Protein 3DDY (pdb70)

InterPro domains:
  IPR001783 Lumazine-binding protein [PIRSF000498] (1-182)
  IPR001783 Lumazine-binding protein [PTHR21098] (1-181)
  IPR017938 Riboflavin synthase-like beta-barrel [SSF63380] (1-90)
  IPR017938 Riboflavin synthase-like beta-barrel [SSF63380] (98-182)
  IPR023366 ATP synthase subunit alpha, N-terminal domain-like superfamily [G3DSA:2.40.30.20] (1-92)
  IPR023366 ATP synthase subunit alpha, N-terminal domain-like superfamily [G3DSA:2.40.30.20] (97-186)
  IPR026017 Lumazine-binding domain [PF00677] (4-85)
  IPR026017 Lumazine-binding domain [PF00677] (99-182)
  IPR026017 Lumazine-binding domain [PS51177] (1-96)
  IPR026017 Lumazine-binding domain [PS51177] (97-186)

Solvent-accessible surface area: 8876 Å² total; per-residue (Å²): 132,13,144,2,99,19,113,8,69,1,35,0,131,42,30,71,131,81,188,126,17,12,79,0,0,0,20,9,38,173,37,13,50,118,120,13,85,75,111,33,77,0,1,0,3,2,8,38,12,66,0,54,101,39,113,51,61,36,0,37,1,58,2,69,180,19,36,74,76,9,12,0,71,65,37,131,99,43,29,60,0,2,1,8,35,91,115,58,2,66,1,108,27,106,6,45,3,75,1,40,34,45,119,121,81,126,84,7,21,31,1,49,0,63,4,59,152,68,14,24,123,146,23,73,52,182,47,62,0,2,2,8,4,10,29,23,72,0,70,67,67,54,141,46,68,1,18,0,77,3,54,104,99,32,60,84,32,1,8,11,69,64,15,47,135,76,45,102,0,0,0,7,46,27,190

Nearest PDB structures (foldseek):
  3ddy-assembly1_A  TM=1.006E+00  e=3.442E-30  Photobacterium leiognathi subsp. leiognathi
  3a3b-assembly1_B  TM=9.855E-01  e=1.124E-19  Photobacterium kishitanii
  3a35-assembly2_B  TM=9.850E-01  e=6.455E-19  Photobacterium kishitanii
  3a3g-assembly1_A  TM=9.398E-01  e=3.048E-17  Photobacterium kishitanii
  3a3b-assembly2_A  TM=9.296E-01  e=3.048E-17  Photobacterium kishitanii

Sequence (175 aa):
MFRGIVQGRGVIRSISKSEDSQRHGIAFPEGMFQLVDVDTVMLVNGCSNTVVRILGDMVYFDIDQALGTTTFDGLKEGDQVNLEIHPGLTGNIKGTALVAAIEENDAGFSVLIDIPKGLAENLTVKDDIGIDGISLPITDMSDSIITLNYSRDLLASTNIASLAKDVKVNVEILN

Secondary structure (DSSP, 8-state):
-B-S---EEEEEEEEEE-SS-EEEEEEPPTTTGGG--TT-EEEETTEEEEEEEEETTEEEEEE-TTTTTSSGGG--TT-EEEEE----B-S---EEEEEEEEE--SSEEEEEEE--TTT-S---TT-EEEETTEEEE--EEETTEEEEEEEGGGGGTSSGGG--TT-EEEEEE--

B-factor: mean 33.19, std 16.96, range [6.82, 112.2]

Radius of gyration: 15.5 Å; Cα contacts (8 Å, |Δi|>4): 449; chains: 1; bounding box: 28×46×45 Å

Foldseek 3Di:
DFDLDFPFKWFFADWDDDPAWIKTWTQADPPPLVVDAAQFFWAKQLATFGFHHDDDRITITTGGVCVPFFCVVVDDGGAMIGITGPVHGPRHFQHKWWFQFWDADDQFIWTKIQADVSRPQPDDFQAWKRWRSHIFTFNDDDRRITITTDGHVVVGGHRVVPHGGGDMTGIDHDD

Structure (mmCIF, N/CA/C/O backbone):
data_3DDY
#
_entry.id   3DDY
#
_cell.length_a   79.188
_cell.length_b   79.188
_cell.length_c   67.620
_cell.angle_alpha   90.00
_cell.angle_beta   90.00
_cell.angle_gamma   120.00
#
_symmetry.space_group_name_H-M   'P 32 2 1'
#
loop_
_entity.id
_entity.type
_entity.pdbx_description
1 polymer 'Lumazine protein'
2 non-polymer RIBOFLAVIN
3 water water
#
loop_
_atom_site.group_PDB
_atom_site.id
_atom_site.type_symbol
_atom_site.label_atom_id
_atom_site.label_alt_id
_atom_site.label_comp_id
_atom_site.label_asym_id
_atom_site.label_entity_id
_atom_site.label_seq_id
_atom_site.pdbx_PDB_ins_code
_atom_site.Cartn_x
_atom_site.Cartn_y
_atom_site.Cartn_z
_atom_site.occupancy
_atom_site.B_iso_or_equiv
_atom_site.auth_seq_id
_atom_site.auth_comp_id
_atom_site.auth_asym_id
_atom_site.auth_atom_id
_atom_site.pdbx_PDB_model_num
ATOM 1 N N . MET A 1 1 ? 46.553 -26.509 -2.680 1.00 62.46 1 MET A N 1
ATOM 2 C CA . MET A 1 1 ? 45.533 -27.434 -2.111 1.00 62.46 1 MET A CA 1
ATOM 3 C C . MET A 1 1 ? 44.685 -26.754 -1.035 1.00 62.46 1 MET A C 1
ATOM 4 O O . MET A 1 1 ? 45.112 -25.788 -0.407 1.00 62.46 1 MET A O 1
ATOM 9 N N . PHE A 1 2 ? 43.474 -27.260 -0.835 1.00 28.51 2 PHE A N 1
ATOM 10 C CA . PHE A 1 2 ? 42.563 -26.705 0.159 1.00 28.51 2 PHE A CA 1
ATOM 11 C C . PHE A 1 2 ? 42.594 -27.521 1.447 1.00 28.51 2 PHE A C 1
ATOM 12 O O . PHE A 1 2 ? 42.954 -28.702 1.443 1.00 28.51 2 PHE A O 1
ATOM 20 N N . ARG A 1 3 ? 42.216 -26.890 2.550 1.00 23.27 3 ARG A N 1
ATOM 21 C CA . ARG A 1 3 ? 42.210 -27.574 3.837 1.00 23.27 3 ARG A CA 1
ATOM 22 C C . ARG A 1 3 ? 40.950 -28.368 4.131 1.00 23.27 3 ARG A C 1
ATOM 23 O O . ARG A 1 3 ? 40.988 -29.319 4.919 1.00 23.27 3 ARG A O 1
ATOM 31 N N . GLY A 1 4 ? 39.842 -27.995 3.504 1.00 25.33 4 GLY A N 1
ATOM 32 C CA . GLY A 1 4 ? 38.606 -28.684 3.791 1.00 25.33 4 GLY A CA 1
ATOM 33 C C . GLY A 1 4 ? 38.147 -28.140 5.137 1.00 25.33 4 GLY A C 1
ATOM 34 O O . GLY A 1 4 ? 37.544 -28.837 5.968 1.00 25.33 4 GLY A O 1
ATOM 35 N N . ILE A 1 5 ? 38.483 -26.870 5.346 1.00 24.86 5 ILE A N 1
ATOM 36 C CA . ILE A 1 5 ? 38.151 -26.125 6.546 1.00 24.86 5 ILE A CA 1
ATOM 37 C C . ILE A 1 5 ? 37.366 -24.913 6.067 1.00 24.86 5 ILE A C 1
ATOM 38 O O . ILE A 1 5 ? 37.935 -23.947 5.566 1.00 24.86 5 ILE A O 1
ATOM 43 N N . VAL A 1 6 ? 36.047 -24.984 6.205 1.00 25.62 6 VAL A N 1
ATOM 44 C CA . VAL A 1 6 ? 35.166 -23.909 5.769 1.00 25.62 6 VAL A CA 1
ATOM 45 C C . VAL A 1 6 ? 35.386 -22.621 6.565 1.00 25.62 6 VAL A C 1
ATOM 46 O O . VAL A 1 6 ? 35.226 -22.593 7.776 1.00 25.62 6 VAL A O 1
ATOM 50 N N . GLN A 1 7 ? 35.764 -21.563 5.851 1.00 23.06 7 GLN A N 1
ATOM 51 C CA . GLN A 1 7 ? 36.029 -20.244 6.422 1.00 23.06 7 GLN A CA 1
ATOM 52 C C . GLN A 1 7 ? 34.732 -19.486 6.703 1.00 23.06 7 GLN A C 1
ATOM 53 O O . GLN A 1 7 ? 34.679 -18.605 7.561 1.00 23.06 7 GLN A O 1
ATOM 59 N N . GLY A 1 8 ? 33.684 -19.837 5.970 1.00 22.66 8 GLY A N 1
ATOM 60 C CA . GLY A 1 8 ? 32.400 -19.186 6.136 1.00 22.66 8 GLY A CA 1
ATOM 61 C C . GLY A 1 8 ? 31.390 -19.722 5.137 1.00 22.66 8 GLY A C 1
ATOM 62 O O . GLY A 1 8 ? 31.743 -20.494 4.249 1.00 22.66 8 GLY A O 1
ATOM 63 N N . ARG A 1 9 ? 30.134 -19.315 5.283 1.00 23.35 9 ARG A N 1
ATOM 64 C CA . ARG A 1 9 ? 29.087 -19.772 4.389 1.00 23.35 9 ARG A CA 1
ATOM 65 C C . ARG A 1 9 ? 28.395 -18.620 3.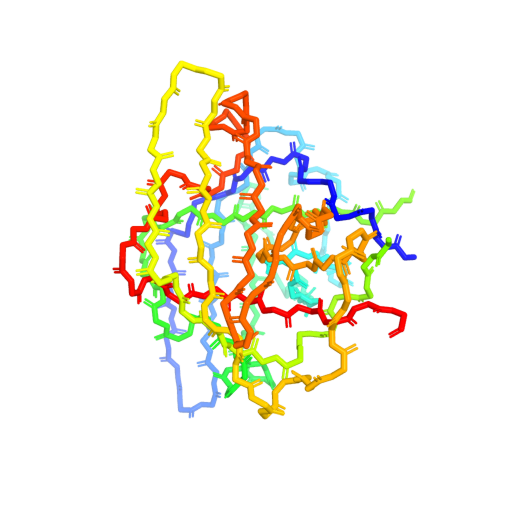687 1.00 23.35 9 ARG A C 1
ATOM 66 O O . ARG A 1 9 ? 28.182 -17.555 4.275 1.00 23.35 9 ARG A O 1
ATOM 74 N N . GLY A 1 10 ? 28.037 -18.849 2.426 1.00 15.42 10 GLY A N 1
ATOM 75 C CA . GLY A 1 10 ? 27.340 -17.838 1.654 1.00 15.42 10 GLY A CA 1
ATOM 76 C C . GLY A 1 10 ? 25.900 -18.262 1.457 1.00 15.42 10 GLY A C 1
ATOM 77 O O . GLY A 1 10 ? 25.527 -19.372 1.825 1.00 15.42 10 GLY A O 1
ATOM 78 N N . VAL A 1 11 ? 25.087 -17.380 0.891 1.00 22.06 11 VAL A N 1
ATOM 79 C CA . VAL A 1 11 ? 23.694 -17.702 0.633 1.00 22.06 11 VAL A CA 1
ATOM 80 C C . VAL A 1 11 ? 23.432 -17.504 -0.850 1.00 22.06 11 VAL A C 1
ATOM 81 O O . VAL A 1 11 ? 23.722 -16.442 -1.392 1.00 22.06 11 VAL A O 1
ATOM 85 N N . ILE A 1 12 ? 22.906 -18.527 -1.515 1.00 18.69 12 ILE A N 1
ATOM 86 C CA . ILE A 1 12 ? 22.611 -18.391 -2.937 1.00 18.69 12 ILE A CA 1
ATOM 87 C C . ILE A 1 12 ? 21.505 -17.340 -3.080 1.00 18.69 12 ILE A C 1
ATOM 88 O O . ILE A 1 12 ? 20.435 -17.468 -2.479 1.00 18.69 12 ILE A O 1
ATOM 93 N N . ARG A 1 13 ? 21.769 -16.284 -3.841 1.00 33.99 13 ARG A N 1
ATOM 94 C CA . ARG A 1 13 ? 20.766 -15.236 -4.025 1.00 33.99 13 ARG A CA 1
ATOM 95 C C . ARG A 1 13 ? 20.065 -15.321 -5.368 1.00 33.99 13 ARG A C 1
ATOM 96 O O . ARG A 1 13 ? 18.860 -15.096 -5.455 1.00 33.99 13 ARG A O 1
ATOM 104 N N . SER A 1 14 ? 20.812 -15.649 -6.415 1.00 36.39 14 SER A N 1
ATOM 105 C CA . SER A 1 14 ? 20.214 -15.755 -7.736 1.00 36.39 14 SER A CA 1
ATOM 106 C C . SER A 1 14 ? 20.719 -16.969 -8.510 1.00 36.39 14 SER A C 1
ATOM 107 O O . SER A 1 14 ? 21.867 -17.393 -8.350 1.00 36.39 14 SER A O 1
ATOM 110 N N . ILE A 1 15 ? 19.849 -17.522 -9.348 1.00 30.95 15 ILE A N 1
ATOM 111 C CA . ILE A 1 15 ? 20.188 -18.686 -10.142 1.00 30.95 15 ILE A CA 1
ATOM 112 C C . ILE A 1 15 ? 19.539 -18.601 -11.516 1.00 30.95 15 ILE A C 1
ATOM 113 O O . ILE A 1 15 ? 18.340 -18.867 -11.663 1.00 30.95 15 ILE A O 1
ATOM 118 N N . SER A 1 16 ? 20.301 -18.177 -12.511 1.00 25.63 16 SER A N 1
ATOM 119 C CA . SER A 1 16 ? 19.797 -18.132 -13.879 1.00 25.63 16 SER A CA 1
ATOM 120 C C . SER A 1 16 ? 20.176 -19.394 -14.648 1.00 25.63 16 SER A C 1
ATOM 121 O O . SER A 1 16 ? 21.387 -19.663 -14.841 1.00 25.63 16 SER A O 1
ATOM 124 N N . LYS A 1 17 ? 19.207 -20.224 -14.956 1.00 47.06 17 LYS A N 1
ATOM 125 C CA . LYS A 1 17 ? 19.465 -21.475 -15.650 1.00 47.06 17 LYS A CA 1
ATOM 126 C C . LYS A 1 17 ? 19.303 -21.327 -17.154 1.00 47.06 17 LYS A C 1
ATOM 127 O O . LYS A 1 17 ? 18.363 -20.687 -17.624 1.00 47.06 17 LYS A O 1
ATOM 133 N N . SER A 1 18 ? 20.232 -21.909 -17.906 1.00 50.98 18 SER A N 1
ATOM 134 C CA . SER A 1 18 ? 20.172 -21.884 -19.364 1.00 50.98 18 SER A CA 1
ATOM 135 C C . SER A 1 18 ? 20.359 -23.314 -19.860 1.00 50.98 18 SER A C 1
ATOM 136 O O . SER A 1 18 ? 20.607 -24.221 -19.066 1.00 50.98 18 SER A O 1
ATOM 139 N N . GLU A 1 19 ? 20.283 -23.529 -21.144 1.00 67.96 19 GLU A N 1
ATOM 140 C CA . GLU A 1 19 ? 20.359 -24.853 -21.750 1.00 67.96 19 GLU A CA 1
ATOM 141 C C . GLU A 1 19 ? 21.652 -25.563 -21.364 1.00 67.96 19 GLU A C 1
ATOM 142 O O . GLU A 1 19 ? 21.631 -26.840 -21.321 1.00 67.96 19 GLU A O 1
ATOM 148 N N . ASP A 1 20 ? 22.732 -24.886 -21.164 1.00 41.69 20 ASP A N 1
ATOM 149 C CA . ASP A 1 20 ? 24.011 -25.526 -20.851 1.00 41.69 20 ASP A CA 1
ATOM 150 C C . ASP A 1 20 ? 24.484 -25.483 -19.404 1.00 41.69 20 ASP A C 1
ATOM 151 O O . ASP A 1 20 ? 25.011 -26.469 -18.895 1.00 41.69 20 ASP A O 1
ATOM 156 N N . SER A 1 21 ? 24.321 -24.344 -18.746 1.00 26.01 21 SER A N 1
ATOM 157 C CA . SER A 1 21 ? 24.744 -24.224 -17.364 1.00 26.01 21 SER A CA 1
ATOM 158 C C . SER A 1 21 ? 23.785 -23.367 -16.545 1.00 26.01 21 SER A C 1
ATOM 159 O O . SER A 1 21 ? 22.699 -23.022 -16.994 1.00 26.01 21 SER A O 1
ATOM 162 N N . GLN A 1 22 ? 24.202 -23.056 -15.324 1.00 18.14 22 GLN A N 1
ATOM 163 C CA . GLN A 1 22 ? 23.420 -22.234 -14.412 1.00 18.14 22 GLN A CA 1
ATOM 164 C C . GLN A 1 22 ? 24.386 -21.216 -13.831 1.00 18.14 22 GLN A C 1
ATOM 165 O O . GLN A 1 22 ? 25.505 -21.575 -13.459 1.00 18.14 22 GLN A O 1
ATOM 171 N N . ARG A 1 23 ? 23.961 -19.961 -13.756 1.00 25.77 23 ARG A N 1
ATOM 172 C CA . ARG A 1 23 ? 24.788 -18.912 -13.197 1.00 25.77 23 ARG A CA 1
ATOM 173 C C . ARG A 1 23 ? 24.354 -18.705 -11.751 1.00 25.77 23 ARG A C 1
ATOM 174 O O . ARG A 1 23 ? 23.253 -18.214 -11.507 1.00 25.77 23 ARG A O 1
ATOM 182 N N . HIS A 1 24 ? 25.189 -19.083 -10.790 1.00 17.03 24 HIS A N 1
ATOM 183 C CA . HIS A 1 24 ? 24.812 -18.878 -9.401 1.00 17.03 24 HIS A CA 1
ATOM 184 C C . HIS A 1 24 ? 25.414 -17.591 -8.842 1.00 17.03 24 HIS A C 1
ATOM 185 O O . HIS A 1 24 ? 26.621 -17.356 -8.942 1.00 17.03 24 HIS A O 1
ATOM 192 N N . GLY A 1 25 ? 24.546 -16.752 -8.281 1.00 24.09 25 GLY A N 1
ATOM 193 C CA . GLY A 1 25 ? 24.973 -15.496 -7.689 1.00 24.09 25 GLY A CA 1
ATOM 194 C C . GLY A 1 25 ? 24.982 -15.693 -6.189 1.00 24.09 25 GLY A C 1
ATOM 195 O O . GLY A 1 25 ? 23.935 -15.711 -5.540 1.00 24.09 25 GLY A O 1
ATOM 196 N N . ILE A 1 26 ? 26.170 -15.846 -5.630 1.00 28.68 26 ILE A N 1
ATOM 197 C CA . ILE A 1 26 ? 26.288 -16.082 -4.210 1.00 28.68 26 ILE A CA 1
ATOM 198 C C . ILE A 1 26 ? 26.693 -14.853 -3.403 1.00 28.68 26 ILE A C 1
ATOM 199 O O . ILE A 1 26 ? 27.686 -14.194 -3.691 1.00 28.68 26 ILE A O 1
ATOM 204 N N . ALA A 1 27 ? 25.889 -14.543 -2.394 1.00 16.94 27 ALA A N 1
ATOM 205 C CA . ALA A 1 27 ? 26.172 -13.422 -1.507 1.00 16.94 27 ALA A CA 1
ATOM 206 C C . ALA A 1 27 ? 27.194 -13.955 -0.492 1.00 16.94 27 ALA A C 1
ATOM 207 O O . ALA A 1 27 ? 26.895 -14.878 0.269 1.00 16.94 27 ALA A O 1
ATOM 209 N N . PHE A 1 28 ? 28.394 -13.381 -0.496 1.00 25.79 28 PHE A N 1
ATOM 210 C CA . PHE A 1 28 ? 29.454 -13.802 0.415 1.00 25.79 28 PHE A CA 1
ATOM 211 C C . PHE A 1 28 ? 29.427 -13.144 1.784 1.00 25.79 28 PHE A C 1
ATOM 212 O O . PHE A 1 28 ? 28.921 -12.033 1.954 1.00 25.79 28 PHE A O 1
ATOM 220 N N . PRO A 1 29 ? 29.985 -13.834 2.782 1.00 32.41 29 PRO A N 1
ATOM 221 C CA . PRO A 1 29 ? 30.039 -13.309 4.146 1.00 32.41 29 PRO A CA 1
ATOM 222 C C . PRO A 1 29 ? 31.053 -12.161 4.199 1.00 32.41 29 PRO A C 1
ATOM 223 O O . PRO A 1 29 ? 31.992 -12.122 3.404 1.00 32.41 29 PRO A O 1
ATOM 227 N N . GLU A 1 30 ? 30.836 -11.207 5.122 1.00 25.31 30 GLU A N 1
ATOM 228 C CA . GLU A 1 30 ? 31.761 -10.089 5.262 1.00 25.31 30 GLU A CA 1
ATOM 229 C C . GLU A 1 30 ? 33.202 -10.575 5.365 1.00 25.31 30 GLU A C 1
ATOM 230 O O . GLU A 1 30 ? 33.478 -11.524 6.125 1.00 25.31 30 GLU A O 1
ATOM 236 N N . GLY A 1 31 ? 34.098 -10.006 4.586 1.00 15.77 31 GLY A N 1
ATOM 237 C CA . GLY A 1 31 ? 35.486 -10.425 4.628 1.00 15.77 31 GLY A CA 1
ATOM 238 C C . GLY A 1 31 ? 35.952 -11.387 3.547 1.00 15.77 31 GLY A C 1
ATOM 239 O O . GLY A 1 31 ? 37.133 -11.382 3.198 1.00 15.77 31 GLY A O 1
ATOM 240 N N . MET A 1 32 ? 35.054 -12.212 3.012 1.00 23.77 32 MET A N 1
ATOM 241 C CA . MET A 1 32 ? 35.443 -13.157 1.969 1.00 23.77 32 MET A CA 1
ATOM 242 C C . MET A 1 32 ? 35.388 -12.624 0.528 1.00 23.77 32 MET A C 1
ATOM 243 O O . MET A 1 32 ? 36.214 -13.012 -0.301 1.00 23.77 32 MET A O 1
ATOM 248 N N . PHE A 1 33 ? 34.450 -11.731 0.221 1.00 25.45 33 PHE A N 1
ATOM 249 C CA . PHE A 1 33 ? 34.362 -11.196 -1.138 1.00 25.45 33 PHE A CA 1
ATOM 250 C C . PHE A 1 33 ? 35.559 -10.313 -1.509 1.00 25.45 33 PHE A C 1
ATOM 251 O O . PHE A 1 33 ? 35.849 -10.120 -2.693 1.00 25.45 33 PHE A O 1
ATOM 259 N N . GLN A 1 34 ? 36.264 -9.798 -0.500 1.00 26.90 34 GLN A N 1
ATOM 260 C CA . GLN A 1 34 ? 37.439 -8.950 -0.727 1.00 26.90 34 GLN A CA 1
ATOM 261 C C . GLN A 1 34 ? 38.672 -9.804 -1.016 1.00 26.90 34 GLN A C 1
ATOM 262 O O . GLN A 1 34 ? 39.695 -9.294 -1.476 1.00 26.90 34 GLN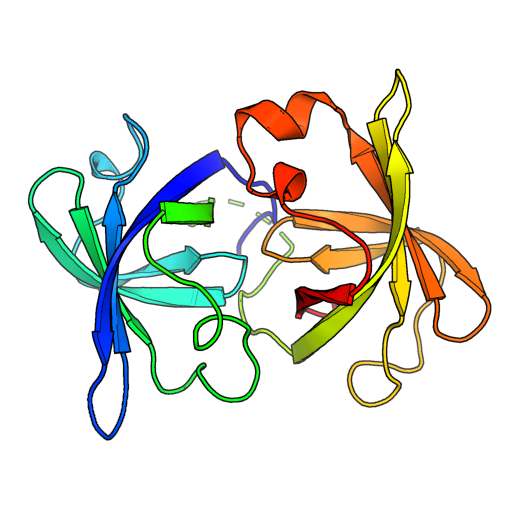 A O 1
ATOM 268 N N . LEU A 1 35 ? 38.573 -11.103 -0.752 1.00 27.43 35 LEU A N 1
ATOM 269 C CA . LEU A 1 35 ? 39.696 -12.002 -0.967 1.00 27.43 35 LEU A CA 1
ATOM 270 C C . LEU A 1 35 ? 39.649 -12.724 -2.304 1.00 27.43 35 LEU A C 1
ATOM 271 O O . LEU A 1 35 ? 40.533 -13.523 -2.618 1.00 27.43 35 LEU A O 1
ATOM 276 N N . VAL A 1 36 ? 38.623 -12.439 -3.097 1.00 20.27 36 VAL A N 1
ATOM 277 C CA . VAL A 1 36 ? 38.464 -13.091 -4.393 1.00 20.27 36 VAL A CA 1
ATOM 278 C C . VAL A 1 36 ? 38.119 -12.089 -5.494 1.00 20.27 36 VAL A C 1
ATOM 279 O O . VAL A 1 36 ? 37.739 -10.946 -5.223 1.00 20.27 36 VAL A O 1
ATOM 283 N N . ASP A 1 37 ? 38.255 -12.521 -6.740 1.00 19.93 37 ASP A N 1
ATOM 284 C CA . ASP A 1 37 ? 37.946 -11.667 -7.878 1.00 19.93 37 ASP A CA 1
ATOM 285 C C . ASP A 1 37 ? 37.720 -12.583 -9.078 1.00 19.93 37 ASP A C 1
ATOM 286 O O . ASP A 1 37 ? 37.811 -13.807 -8.953 1.00 19.93 37 ASP A O 1
ATOM 291 N N . VAL A 1 38 ? 37.414 -12.002 -10.235 1.00 23.21 38 VAL A N 1
ATOM 292 C CA . VAL A 1 38 ? 37.189 -12.797 -11.441 1.00 23.21 38 VAL A CA 1
ATOM 293 C C . VAL A 1 38 ? 38.427 -13.648 -11.683 1.00 23.21 38 VAL A C 1
ATOM 294 O O . VAL A 1 38 ? 39.555 -13.150 -11.586 1.00 23.21 38 VAL A O 1
ATOM 298 N N . ASP A 1 39 ? 38.203 -14.926 -12.000 1.00 27.66 39 ASP A N 1
ATOM 299 C CA . ASP A 1 39 ? 39.266 -15.904 -12.272 1.00 27.66 39 ASP A CA 1
ATOM 300 C C . ASP A 1 39 ? 39.747 -16.646 -11.047 1.00 27.66 39 ASP A C 1
ATOM 301 O O . ASP A 1 39 ? 40.564 -17.562 -11.151 1.00 27.66 39 ASP A O 1
ATOM 306 N N . THR A 1 40 ? 39.253 -16.240 -9.881 1.00 17.41 40 THR A N 1
ATOM 307 C CA . THR A 1 40 ? 39.612 -16.907 -8.634 1.00 17.41 40 THR A CA 1
ATOM 308 C C . THR A 1 40 ? 38.970 -18.279 -8.681 1.00 17.41 40 THR A C 1
ATOM 309 O O . THR A 1 40 ? 37.791 -18.404 -9.041 1.00 17.41 40 THR A O 1
ATOM 313 N N . VAL A 1 41 ? 39.747 -19.301 -8.343 1.00 29.19 41 VAL A N 1
ATOM 314 C CA . VAL A 1 41 ? 39.246 -20.666 -8.300 1.00 29.19 41 VAL A CA 1
ATOM 315 C C . VAL A 1 41 ? 39.117 -21.001 -6.825 1.00 29.19 41 VAL A C 1
ATOM 316 O O . VAL A 1 41 ? 40.115 -21.075 -6.111 1.00 29.19 41 VAL A O 1
ATOM 320 N N . MET A 1 42 ? 37.891 -21.185 -6.354 1.00 26.70 42 MET A N 1
ATOM 321 C CA . MET A 1 42 ? 37.691 -21.503 -4.951 1.00 26.70 42 MET A CA 1
ATOM 322 C C . MET A 1 42 ? 36.758 -22.687 -4.788 1.00 26.70 42 MET A C 1
ATOM 323 O O . MET A 1 42 ? 36.283 -23.262 -5.771 1.00 26.70 42 MET A O 1
ATOM 328 N N . LEU A 1 43 ? 36.499 -23.047 -3.537 1.00 22.04 43 LEU A N 1
ATOM 329 C CA . LEU A 1 43 ? 35.628 -24.172 -3.230 1.00 22.04 43 LEU A CA 1
ATOM 330 C C . LEU A 1 43 ? 34.247 -23.759 -2.731 1.00 22.04 43 LEU A C 1
ATOM 331 O O . LEU A 1 43 ? 34.111 -23.013 -1.753 1.00 22.04 43 LEU A O 1
ATOM 336 N N . VAL A 1 44 ? 33.232 -24.242 -3.442 1.00 15.18 44 VAL A N 1
ATOM 337 C CA . VAL A 1 44 ? 31.838 -23.990 -3.099 1.00 15.18 44 VAL A CA 1
ATOM 338 C C . VAL A 1 44 ? 31.322 -25.395 -2.827 1.00 15.18 44 VAL A C 1
ATOM 339 O O . VAL A 1 44 ? 31.263 -26.227 -3.744 1.00 15.18 44 VAL A O 1
ATOM 343 N N . ASN A 1 45 ? 30.992 -25.658 -1.561 1.00 21.88 45 ASN A N 1
ATOM 344 C CA . ASN A 1 45 ? 30.541 -26.978 -1.139 1.00 21.88 45 ASN A CA 1
ATOM 345 C C . ASN A 1 45 ? 31.612 -27.982 -1.534 1.00 21.88 45 ASN A C 1
ATOM 346 O O . ASN A 1 45 ? 31.316 -29.121 -1.876 1.00 21.88 45 ASN A O 1
ATOM 351 N N . GLY A 1 46 ? 32.862 -27.527 -1.496 1.00 18.27 46 GLY A N 1
ATOM 352 C CA . GLY A 1 46 ? 33.979 -28.387 -1.819 1.00 18.27 46 GLY A CA 1
ATOM 353 C C . GLY A 1 46 ? 34.244 -28.598 -3.292 1.00 18.27 46 GLY A C 1
ATOM 354 O O . GLY A 1 46 ? 35.134 -29.364 -3.648 1.00 18.27 46 GLY A O 1
ATOM 355 N N . CYS A 1 47 ? 33.492 -27.922 -4.154 1.00 14.34 47 CYS A N 1
ATOM 356 C CA . CYS A 1 47 ? 33.675 -28.077 -5.590 1.00 14.34 47 CYS A CA 1
ATOM 357 C C . CYS A 1 47 ? 34.424 -26.901 -6.216 1.00 14.34 47 CYS A C 1
ATOM 358 O O . CYS A 1 47 ? 34.030 -25.747 -6.047 1.00 14.34 47 CYS A O 1
ATOM 361 N N . SER A 1 48 ? 35.509 -27.192 -6.928 1.00 15.08 48 SER A N 1
ATOM 362 C CA . SER A 1 48 ? 36.284 -26.134 -7.574 1.00 15.08 48 SER A CA 1
ATOM 363 C C . SER A 1 48 ? 35.437 -25.341 -8.568 1.00 15.08 48 SER A C 1
ATOM 364 O O . SER A 1 48 ? 34.964 -25.879 -9.554 1.00 15.08 48 SER A O 1
ATOM 367 N N . ASN A 1 49 ? 35.176 -24.108 -8.307 1.00 21.38 49 ASN A N 1
ATOM 368 C CA . ASN A 1 49 ? 34.458 -23.261 -9.252 1.00 18.35 49 ASN A CA 1
ATOM 369 C C . ASN A 1 49 ? 35.236 -21.994 -9.596 1.00 18.35 49 ASN A C 1
ATOM 370 O O . ASN A 1 49 ? 36.175 -21.658 -8.771 1.00 21.38 49 ASN A O 1
ATOM 375 N N . THR A 1 50 ? 35.020 -21.369 -10.681 1.00 26.12 50 THR A N 1
ATOM 376 C CA . THR A 1 50 ? 35.777 -20.180 -11.039 1.00 26.12 50 THR A CA 1
ATOM 377 C C . THR A 1 50 ? 34.894 -18.948 -11.026 1.00 26.12 50 THR A C 1
ATOM 378 O O . THR A 1 50 ? 33.878 -18.911 -11.719 1.00 26.12 50 THR A O 1
ATOM 382 N N . VAL A 1 51 ? 35.274 -17.944 -10.237 1.00 30.32 51 VAL A N 1
ATOM 383 C CA . VAL A 1 51 ? 34.499 -16.704 -10.171 1.00 30.32 51 VAL A CA 1
ATOM 384 C C . VAL A 1 51 ? 34.458 -16.119 -11.588 1.00 30.32 51 VAL A C 1
ATOM 385 O O . VAL A 1 51 ? 35.496 -15.801 -12.165 1.00 30.32 51 VAL A O 1
ATOM 389 N N . VAL A 1 52 ? 33.260 -15.992 -12.147 1.00 37.00 52 VAL A N 1
ATOM 390 C CA . VAL A 1 52 ? 33.110 -15.473 -13.496 1.00 37.00 52 VAL A CA 1
ATOM 391 C C . VAL A 1 52 ? 32.751 -13.988 -13.477 1.00 37.00 52 VAL A C 1
ATOM 392 O O . VAL A 1 52 ? 32.996 -13.265 -14.437 1.00 37.00 52 VAL A O 1
ATOM 396 N N . ARG A 1 53 ? 32.184 -13.545 -12.361 1.00 23.64 53 ARG A N 1
ATOM 397 C CA . ARG A 1 53 ? 31.773 -12.155 -12.201 1.00 23.64 53 ARG A CA 1
ATOM 398 C C . ARG A 1 53 ? 31.585 -11.809 -10.726 1.00 23.64 53 ARG A C 1
ATOM 399 O O . ARG A 1 53 ? 31.159 -12.651 -9.938 1.00 23.64 53 ARG A O 1
ATOM 407 N N . ILE A 1 54 ? 31.906 -10.573 -10.353 1.00 25.21 54 ILE A N 1
ATOM 408 C CA . ILE A 1 54 ? 31.748 -10.153 -8.969 1.00 25.21 54 ILE A CA 1
ATOM 409 C C . ILE A 1 54 ? 31.382 -8.678 -8.834 1.00 25.21 54 ILE A C 1
ATOM 410 O O . ILE A 1 54 ? 31.937 -7.816 -9.521 1.00 25.21 54 ILE A O 1
ATOM 415 N N . LEU A 1 55 ? 30.428 -8.402 -7.948 1.00 26.51 55 LEU A N 1
ATOM 416 C CA . LEU A 1 55 ? 29.958 -7.045 -7.709 1.00 26.51 55 LEU A CA 1
ATOM 417 C C . LEU A 1 55 ? 29.633 -6.878 -6.225 1.00 26.51 55 LEU A C 1
ATOM 418 O O . LEU A 1 55 ? 28.595 -7.337 -5.746 1.00 26.51 55 LEU A O 1
ATOM 423 N N . GLY A 1 56 ? 30.533 -6.220 -5.499 1.00 23.07 56 GLY A N 1
ATOM 424 C CA . GLY A 1 56 ? 30.318 -6.041 -4.076 1.00 23.07 56 GLY A CA 1
ATOM 425 C C . GLY A 1 56 ? 30.532 -7.377 -3.388 1.00 23.07 56 GLY A C 1
ATOM 426 O O . GLY A 1 56 ? 31.630 -7.942 -3.459 1.00 23.07 56 GLY A O 1
ATOM 427 N N . ASP A 1 57 ? 29.495 -7.890 -2.731 1.00 28.59 57 ASP A N 1
ATOM 428 C CA . ASP A 1 57 ? 29.579 -9.172 -2.043 1.00 28.59 57 ASP A CA 1
ATOM 429 C C . ASP A 1 57 ? 28.851 -10.270 -2.816 1.00 28.59 57 ASP A C 1
ATOM 430 O O . ASP A 1 57 ? 28.656 -11.371 -2.306 1.00 28.59 57 ASP A O 1
ATOM 435 N N . MET A 1 58 ? 28.431 -9.950 -4.039 1.00 21.62 58 MET A N 1
ATOM 436 C CA . MET A 1 58 ? 27.751 -10.919 -4.904 1.00 21.62 58 MET A CA 1
ATOM 437 C C . MET A 1 58 ? 28.797 -11.532 -5.833 1.00 21.62 58 MET A C 1
ATOM 438 O O . MET A 1 58 ? 29.415 -10.846 -6.648 1.00 21.62 58 MET A O 1
ATOM 443 N N . VAL A 1 59 ? 28.996 -12.832 -5.697 1.00 19.05 59 VAL A N 1
ATOM 444 C CA . VAL A 1 59 ? 29.978 -13.538 -6.501 1.00 19.05 59 VAL A CA 1
ATOM 445 C C . VAL A 1 59 ? 29.241 -14.531 -7.392 1.00 19.05 59 VAL A C 1
ATOM 446 O O . VAL A 1 59 ? 28.399 -15.283 -6.918 1.00 19.05 59 VAL A O 1
ATOM 450 N N . TYR A 1 60 ? 29.556 -14.519 -8.686 1.00 16.95 60 TYR A N 1
ATOM 451 C CA . TYR A 1 60 ? 28.898 -15.405 -9.637 1.00 16.95 60 TYR A CA 1
ATOM 452 C C . TYR A 1 60 ? 29.788 -16.509 -10.184 1.00 16.95 60 TYR A C 1
ATOM 453 O O . TYR A 1 60 ? 30.951 -16.292 -10.518 1.00 16.95 60 TYR A O 1
ATOM 462 N N . PHE A 1 61 ? 29.213 -17.697 -10.284 1.00 19.50 61 PHE A N 1
ATOM 463 C CA . PHE A 1 61 ? 29.924 -18.843 -10.808 1.00 19.50 61 PHE A CA 1
ATOM 464 C C . PHE A 1 61 ? 29.056 -19.464 -11.899 1.00 19.50 61 PHE A C 1
ATOM 465 O O . PHE A 1 61 ? 27.848 -19.597 -11.723 1.00 19.50 61 PHE A O 1
ATOM 473 N N . ASP A 1 62 ? 29.655 -19.808 -13.031 1.00 19.45 62 ASP A N 1
ATOM 474 C CA . ASP A 1 62 ? 28.895 -20.474 -14.070 1.00 19.45 62 ASP A CA 1
ATOM 475 C C . ASP A 1 62 ? 29.113 -21.947 -13.756 1.00 19.45 62 ASP A C 1
ATOM 476 O O . ASP A 1 62 ? 30.235 -22.450 -13.809 1.00 19.45 62 ASP A O 1
ATOM 481 N N . ILE A 1 63 ? 28.037 -22.627 -13.387 1.00 28.91 63 ILE A N 1
ATOM 482 C CA . ILE A 1 63 ? 28.122 -24.032 -13.042 1.00 28.91 63 ILE A CA 1
ATOM 483 C C . ILE A 1 63 ? 27.572 -24.877 -14.185 1.00 28.91 63 ILE A C 1
ATOM 484 O O . ILE A 1 63 ? 26.381 -24.832 -14.475 1.00 28.91 63 ILE A O 1
ATOM 489 N N . ASP A 1 64 ? 28.459 -25.628 -14.841 1.00 24.56 64 ASP A N 1
ATOM 490 C CA . ASP A 1 64 ? 28.099 -26.495 -15.961 1.00 24.56 64 ASP A CA 1
ATOM 491 C C . ASP A 1 64 ? 28.834 -27.835 -15.953 1.00 24.56 64 ASP A C 1
ATOM 492 O O . ASP A 1 64 ? 28.225 -28.892 -15.805 1.00 24.56 64 ASP A O 1
ATOM 497 N N . GLN A 1 65 ? 30.146 -27.784 -16.138 1.00 24.27 65 GLN A N 1
ATOM 498 C CA . GLN A 1 65 ? 30.976 -28.990 -16.152 1.00 24.27 65 GLN A CA 1
ATOM 499 C C . GLN A 1 65 ? 30.717 -29.862 -14.920 1.00 24.27 65 GLN A C 1
ATOM 500 O O . GLN A 1 65 ? 30.879 -31.080 -14.968 1.00 24.27 65 GLN A O 1
ATOM 506 N N . ALA A 1 66 ? 30.311 -29.222 -13.824 1.00 17.49 66 ALA A N 1
ATOM 507 C CA . ALA A 1 66 ? 30.050 -29.900 -12.552 1.00 17.49 66 ALA A CA 1
ATOM 508 C C . ALA A 1 66 ? 28.603 -30.336 -12.326 1.00 17.49 66 ALA A C 1
ATOM 509 O O . ALA A 1 66 ? 28.330 -31.140 -11.443 1.00 17.49 66 ALA A O 1
ATOM 511 N N . LEU A 1 67 ? 27.685 -29.812 -13.125 1.00 28.17 67 LEU A N 1
ATOM 512 C CA . LEU A 1 67 ? 26.266 -30.125 -12.984 1.00 28.17 67 LEU A CA 1
ATOM 513 C C . LEU A 1 67 ? 25.867 -31.598 -12.857 1.00 28.17 67 LEU A C 1
ATOM 514 O O . LEU A 1 67 ? 24.914 -31.928 -12.154 1.00 28.17 67 LEU A O 1
ATOM 519 N N . GLY A 1 68 ? 26.597 -32.489 -13.511 1.00 22.38 68 GLY A N 1
ATOM 520 C CA . GLY A 1 68 ? 26.229 -33.893 -13.476 1.00 22.38 68 GLY A CA 1
ATOM 521 C C . GLY A 1 68 ? 26.716 -34.791 -12.353 1.00 22.38 68 GLY A C 1
ATOM 522 O O . GLY A 1 68 ? 26.201 -35.898 -12.182 1.00 22.38 68 GLY A O 1
ATOM 523 N N . THR A 1 69 ? 27.694 -34.335 -11.582 1.00 35.04 69 THR A N 1
ATOM 524 C CA . THR A 1 69 ? 28.235 -35.154 -10.496 1.00 35.04 69 THR A CA 1
ATOM 525 C C . THR A 1 69 ? 28.264 -34.341 -9.216 1.00 35.04 69 THR A C 1
ATOM 526 O O . THR A 1 69 ? 28.976 -34.660 -8.263 1.00 35.04 69 THR A O 1
ATOM 530 N N . THR A 1 70 ? 27.453 -33.296 -9.206 1.00 33.39 70 THR A N 1
ATOM 531 C CA . THR A 1 70 ? 27.414 -32.382 -8.086 1.00 33.39 70 THR A CA 1
ATOM 532 C C . THR A 1 70 ? 25.965 -32.137 -7.623 1.00 33.39 70 THR A C 1
ATOM 533 O O . THR A 1 70 ? 25.022 -32.651 -8.233 1.00 33.39 70 THR A O 1
ATOM 537 N N . THR A 1 71 ? 25.784 -31.367 -6.551 1.00 21.34 71 THR A N 1
ATOM 538 C CA . THR A 1 71 ? 24.438 -31.092 -6.032 1.00 21.34 71 THR A CA 1
ATOM 539 C C . THR A 1 71 ? 23.879 -29.734 -6.457 1.00 21.34 71 THR A C 1
ATOM 540 O O . THR A 1 71 ? 22.742 -29.401 -6.125 1.00 21.34 71 THR A O 1
ATOM 544 N N . PHE A 1 72 ? 24.667 -28.953 -7.186 1.00 20.49 72 PHE A N 1
ATOM 545 C CA . PHE A 1 72 ? 24.241 -27.622 -7.588 1.00 20.49 72 PHE A CA 1
ATOM 546 C C . PHE A 1 72 ? 22.895 -27.457 -8.293 1.00 20.49 72 PHE A C 1
ATOM 547 O O . PHE A 1 72 ? 22.151 -26.528 -7.961 1.00 20.49 72 PHE A O 1
ATOM 555 N N . ASP A 1 73 ? 22.560 -28.327 -9.244 1.00 34.25 73 ASP A N 1
ATOM 556 C CA . ASP A 1 73 ? 21.285 -28.196 -9.953 1.00 34.25 73 ASP A CA 1
ATOM 557 C C . ASP A 1 73 ? 20.062 -28.474 -9.080 1.00 34.25 73 ASP A C 1
ATOM 558 O O . ASP A 1 73 ? 18.922 -28.396 -9.543 1.00 43.93 73 ASP A O 1
ATOM 563 N N . GLY A 1 74 ? 20.303 -28.798 -7.813 1.00 22.37 74 GLY A N 1
ATOM 564 C CA . GLY A 1 74 ? 19.212 -29.072 -6.893 1.00 22.37 74 GLY A CA 1
ATOM 565 C C . GLY A 1 74 ? 19.110 -28.039 -5.781 1.00 22.37 74 GLY A C 1
ATOM 566 O O . GLY A 1 74 ? 18.228 -28.115 -4.925 1.00 22.37 74 GLY A O 1
ATOM 567 N N . LEU A 1 75 ? 20.015 -27.070 -5.785 1.00 26.82 75 LEU A N 1
ATOM 568 C CA . LEU A 1 75 ? 19.993 -26.020 -4.778 1.00 26.82 75 LEU A CA 1
ATOM 569 C C . LEU A 1 75 ? 19.128 -24.900 -5.324 1.00 26.82 75 LEU A C 1
ATOM 570 O O . LEU A 1 75 ? 18.973 -24.763 -6.536 1.00 26.82 75 LEU A O 1
ATOM 575 N N . LYS A 1 76 ? 18.560 -24.107 -4.426 1.00 37.48 76 LYS A N 1
ATOM 576 C CA . LYS A 1 76 ? 17.727 -22.994 -4.830 1.00 37.48 76 LYS A CA 1
ATOM 577 C C . LYS A 1 76 ? 18.083 -21.726 -4.063 1.00 37.48 76 LYS A C 1
ATOM 578 O O . LYS A 1 76 ? 18.818 -21.770 -3.082 1.00 45.47 76 LYS A O 1
ATOM 584 N N . GLU A 1 77 ? 17.572 -20.593 -4.531 1.00 23.01 77 GLU A N 1
ATOM 585 C CA . GLU A 1 77 ? 17.850 -19.310 -3.909 1.00 23.01 77 GLU A CA 1
ATOM 586 C C . GLU A 1 77 ? 17.528 -19.385 -2.424 1.00 23.01 77 GLU A C 1
ATOM 587 O O . GLU A 1 77 ? 16.483 -19.911 -2.031 1.00 18.19 77 GLU A O 1
ATOM 593 N N . GLY A 1 78 ? 18.435 -18.876 -1.596 1.00 19.43 78 GLY A N 1
ATOM 594 C CA . GLY A 1 78 ? 18.217 -18.924 -0.160 1.00 19.43 78 GLY A CA 1
ATOM 595 C C . GLY A 1 78 ? 19.043 -20.005 0.515 1.00 19.43 78 GLY A C 1
ATOM 596 O O . GLY A 1 78 ? 19.243 -19.961 1.726 1.00 19.43 78 GLY A O 1
ATOM 597 N N . ASP A 1 79 ? 19.527 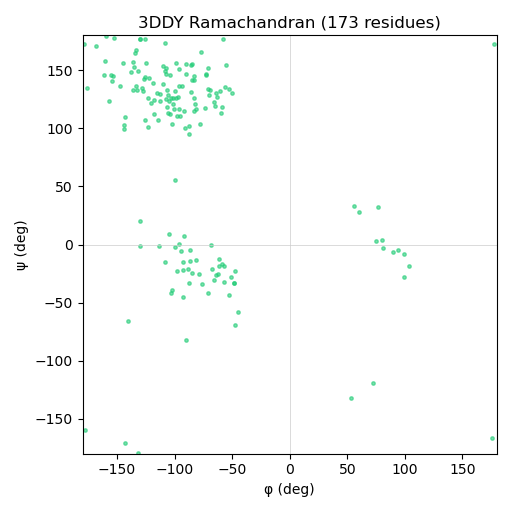-20.976 -0.257 1.00 21.73 79 ASP A N 1
ATOM 598 C CA . ASP A 1 79 ? 20.343 -22.043 0.312 1.00 21.73 79 ASP A CA 1
ATOM 599 C C . ASP A 1 79 ? 21.729 -21.558 0.700 1.00 21.73 79 ASP A C 1
ATOM 600 O O . ASP A 1 79 ? 22.299 -20.674 0.047 1.00 21.73 79 ASP A O 1
ATOM 605 N N . GLN A 1 80 ? 22.256 -22.136 1.774 1.00 26.99 80 GLN A N 1
ATOM 606 C CA . GLN A 1 80 ? 23.580 -21.788 2.266 1.00 26.99 80 GLN A CA 1
ATOM 607 C C . GLN A 1 80 ? 24.618 -22.684 1.619 1.00 26.99 80 GLN A C 1
ATOM 608 O O . GLN A 1 80 ? 24.355 -23.847 1.325 1.00 26.99 80 GLN A O 1
ATOM 614 N N . VAL A 1 81 ? 25.804 -22.138 1.401 1.00 25.73 81 VAL A N 1
ATOM 615 C CA . VAL A 1 81 ? 26.882 -22.917 0.815 1.00 25.73 81 VAL A CA 1
ATOM 616 C C . VAL A 1 81 ? 28.167 -22.737 1.607 1.00 25.73 81 VAL A C 1
ATOM 617 O O . VAL A 1 81 ? 28.398 -21.694 2.210 1.00 25.73 81 VAL A O 1
ATOM 621 N N . ASN A 1 82 ? 28.987 -23.776 1.617 1.00 26.66 82 ASN A N 1
ATOM 622 C CA . ASN A 1 82 ? 30.268 -23.727 2.309 1.00 26.66 82 ASN A CA 1
ATOM 623 C C . ASN A 1 82 ? 31.243 -23.048 1.350 1.00 26.66 82 ASN A C 1
ATOM 624 O O . ASN A 1 82 ? 31.181 -23.268 0.138 1.00 26.66 82 ASN A O 1
ATOM 629 N N . LEU A 1 83 ? 32.134 -22.215 1.871 1.00 21.37 83 LEU A N 1
ATOM 630 C CA . LEU A 1 83 ? 33.082 -21.533 0.994 1.00 21.37 83 LEU A CA 1
ATOM 631 C C . LEU A 1 83 ? 34.514 -21.614 1.506 1.00 21.37 83 LEU A C 1
ATOM 632 O O . LEU A 1 83 ? 34.773 -21.385 2.690 1.00 21.37 83 LEU A O 1
ATOM 637 N N . GLU A 1 84 ? 35.446 -21.961 0.627 1.00 20.50 84 GLU A N 1
ATOM 638 C CA . GLU A 1 84 ? 36.846 -21.995 1.034 1.00 20.50 84 GLU A CA 1
ATOM 639 C C . GLU A 1 84 ? 37.730 -21.359 -0.020 1.00 20.50 84 GLU A C 1
ATOM 640 O O . GLU A 1 84 ? 37.616 -21.635 -1.213 1.00 20.50 84 GLU A O 1
ATOM 646 N N . ILE A 1 85 ? 38.618 -20.492 0.424 1.00 31.10 85 ILE A N 1
ATOM 647 C CA . ILE A 1 85 ? 39.529 -19.834 -0.491 1.00 31.10 85 ILE 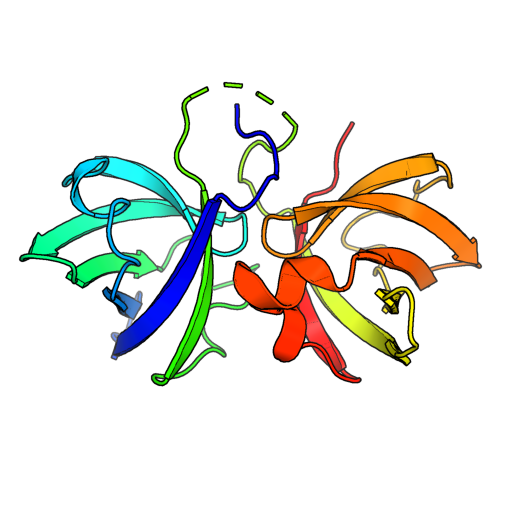A CA 1
ATOM 648 C C . ILE A 1 85 ? 40.878 -20.510 -0.322 1.00 31.10 85 ILE A C 1
ATOM 649 O O . ILE A 1 85 ? 41.226 -20.942 0.779 1.00 31.10 85 ILE A O 1
ATOM 654 N N . HIS A 1 86 ? 41.635 -20.615 -1.406 1.00 45.74 86 HIS A N 1
ATOM 655 C CA . HIS A 1 86 ? 42.936 -21.257 -1.328 1.00 45.74 86 HIS A CA 1
ATOM 656 C C . HIS A 1 86 ? 43.842 -20.554 -0.313 1.00 45.74 86 HIS A C 1
ATOM 657 O O . HIS A 1 86 ? 43.460 -19.545 0.281 1.00 74.06 86 HIS A O 1
ATOM 664 N N . PRO A 1 87 ? 45.041 -21.094 -0.108 1.00 69.71 87 PRO A N 1
ATOM 665 C CA . PRO A 1 87 ? 45.991 -20.512 0.844 1.00 69.71 87 PRO A CA 1
ATOM 666 C C . PRO A 1 87 ? 46.907 -19.485 0.194 1.00 69.71 87 PRO A C 1
ATOM 667 O O . PRO A 1 87 ? 47.417 -18.588 0.863 1.00 69.71 87 PRO A O 1
ATOM 669 N N . GLY A 1 97 ? 43.404 -32.809 3.303 1.00 21.61 97 GLY A N 1
ATOM 670 C CA . GLY A 1 97 ? 43.468 -31.844 2.232 1.00 21.61 97 GLY A CA 1
ATOM 671 C C . GLY A 1 97 ? 42.479 -32.160 1.125 1.00 21.61 97 GLY A C 1
ATOM 672 O O . GLY A 1 97 ? 42.221 -33.330 0.837 1.00 43.36 97 GLY A O 1
ATOM 673 N N . LEU A 1 98 ? 41.926 -31.122 0.498 1.00 22.70 98 LEU A N 1
ATOM 674 C CA . LEU A 1 98 ? 40.954 -31.289 -0.585 1.00 22.70 98 LEU A CA 1
ATOM 675 C C . LEU A 1 98 ? 41.435 -30.679 -1.903 1.00 22.70 98 LEU A C 1
ATOM 676 O O . LEU A 1 98 ? 41.996 -29.576 -1.923 1.00 22.70 98 LEU A O 1
ATOM 681 N N . THR A 1 99 ? 41.191 -31.382 -3.006 1.00 22.70 99 THR A N 1
ATOM 682 C CA . THR A 1 99 ? 41.598 -30.894 -4.318 1.00 22.70 99 THR A CA 1
ATOM 683 C C . THR A 1 99 ? 40.478 -30.108 -4.971 1.00 22.70 99 THR A C 1
ATOM 684 O O . THR A 1 99 ? 40.715 -29.311 -5.886 1.00 21.29 99 THR A O 1
ATOM 688 N N . GLY A 1 100 ? 39.254 -30.356 -4.517 1.00 21.06 100 GLY A N 1
ATOM 689 C CA . GLY A 1 100 ? 38.103 -29.666 -5.070 1.00 21.06 100 GLY A CA 1
ATOM 690 C C . GLY A 1 100 ? 37.405 -30.428 -6.186 1.00 21.06 100 GLY A C 1
ATOM 691 O O . GLY A 1 100 ? 36.381 -29.981 -6.692 1.00 21.06 100 GLY A O 1
ATOM 692 N N . ASN A 1 101 ? 37.970 -31.562 -6.589 1.00 23.72 101 ASN A N 1
ATOM 693 C CA . ASN A 1 101 ? 37.372 -32.400 -7.622 1.00 23.72 101 ASN A CA 1
ATOM 694 C C . ASN A 1 101 ? 36.372 -33.398 -7.045 1.00 23.72 101 ASN A C 1
ATOM 695 O O . ASN A 1 101 ? 36.757 -34.448 -6.522 1.00 23.72 101 ASN A O 1
ATOM 700 N N . ILE A 1 102 ? 35.106 -33.028 -7.054 1.00 18.87 102 ILE A N 1
ATOM 701 C CA . ILE A 1 102 ? 34.084 -33.901 -6.480 1.00 18.87 102 ILE A CA 1
ATOM 702 C C . ILE A 1 102 ? 33.969 -35.232 -7.226 1.00 18.87 102 ILE A C 1
ATOM 703 O O . ILE A 1 102 ? 33.815 -35.273 -8.453 1.00 18.87 102 ILE A O 1
ATOM 708 N N . LYS A 1 103 ? 34.060 -36.319 -6.467 1.00 26.25 103 LYS A N 1
ATOM 709 C CA . LYS A 1 103 ? 33.960 -37.665 -7.018 1.00 26.25 103 LYS A CA 1
ATOM 710 C C . LYS A 1 103 ? 32.533 -37.954 -7.450 1.00 26.25 103 LYS A C 1
ATOM 711 O O . LYS A 1 103 ? 32.289 -38.537 -8.501 1.00 36.14 103 LYS A O 1
ATOM 717 N N . GLY A 1 104 ? 31.594 -37.534 -6.619 1.00 25.18 104 GLY A N 1
ATOM 718 C CA . GLY A 1 104 ? 30.202 -37.751 -6.920 1.00 25.18 104 GLY A CA 1
ATOM 719 C C . GLY A 1 104 ? 29.296 -37.293 -5.800 1.00 25.18 104 GLY A C 1
ATOM 720 O O . GLY A 1 104 ? 29.710 -36.602 -4.859 1.00 25.18 104 GLY A O 1
ATOM 721 N N . THR A 1 105 ? 28.047 -37.722 -5.895 1.00 24.69 105 THR A N 1
ATOM 722 C CA . THR A 1 105 ? 27.019 -37.362 -4.947 1.00 24.69 105 THR A CA 1
ATOM 723 C C . THR A 1 105 ? 26.638 -38.535 -4.028 1.00 24.69 105 THR A C 1
ATOM 724 O O . THR A 1 105 ? 26.692 -39.695 -4.452 1.00 24.69 105 THR A O 1
ATOM 728 N N . ALA A 1 106 ? 26.273 -38.233 -2.777 1.00 22.38 106 ALA A N 1
ATOM 729 C CA . ALA A 1 106 ? 25.868 -39.242 -1.793 1.00 22.38 106 ALA A CA 1
ATOM 730 C C . ALA A 1 106 ? 24.757 -38.684 -0.894 1.00 22.38 106 ALA A C 1
ATOM 731 O O . ALA A 1 106 ? 24.645 -37.476 -0.744 1.00 22.38 106 ALA A O 1
ATOM 733 N N . LEU A 1 107 ? 23.954 -39.558 -0.290 1.00 21.84 107 LEU A N 1
ATOM 734 C CA . LEU A 1 107 ? 22.865 -39.116 0.580 1.00 21.84 107 LEU A CA 1
ATOM 735 C C . LEU A 1 107 ? 23.079 -39.367 2.066 1.00 21.84 107 LEU A C 1
ATOM 736 O O . LEU A 1 107 ? 23.725 -40.343 2.456 1.00 21.84 107 LEU A O 1
ATOM 741 N N . VAL A 1 108 ? 22.513 -38.486 2.889 1.00 27.73 108 VAL A N 1
ATOM 742 C CA . VAL A 1 108 ? 22.586 -38.618 4.343 1.00 27.73 108 VAL A CA 1
ATOM 743 C C . VAL A 1 108 ? 21.640 -39.764 4.696 1.00 27.73 108 VAL A C 1
ATOM 744 O O . VAL A 1 108 ? 20.441 -39.671 4.441 1.00 27.73 108 VAL A O 1
ATOM 748 N N . ALA A 1 109 ? 22.168 -40.843 5.266 1.00 43.25 109 ALA A N 1
ATOM 749 C CA . ALA A 1 109 ? 21.333 -41.985 5.631 1.00 43.25 109 ALA A CA 1
ATOM 750 C C . ALA A 1 109 ? 20.531 -41.700 6.900 1.00 43.25 109 ALA A C 1
ATOM 751 O O . ALA A 1 109 ? 19.400 -42.158 7.058 1.00 43.25 109 ALA A O 1
ATOM 753 N N . ALA A 1 110 ? 21.138 -40.941 7.803 1.00 31.21 110 ALA A N 1
ATOM 754 C CA . ALA A 1 110 ? 20.510 -40.573 9.068 1.00 31.21 110 ALA A CA 1
ATOM 755 C C . ALA A 1 110 ? 21.331 -39.475 9.721 1.00 31.21 110 ALA A C 1
ATOM 756 O O . ALA A 1 110 ? 22.435 -39.161 9.277 1.00 31.21 110 ALA A O 1
ATOM 758 N N . ILE A 1 111 ? 20.794 -38.900 10.786 1.00 39.67 111 ILE A N 1
ATOM 759 C CA . ILE A 1 111 ? 21.490 -37.839 11.485 1.00 39.67 111 ILE A CA 1
ATOM 760 C C . ILE A 1 111 ? 20.975 -37.749 12.913 1.00 39.67 111 ILE A C 1
ATOM 761 O O . ILE A 1 111 ? 19.776 -37.607 13.142 1.00 39.67 111 ILE A O 1
ATOM 766 N N . GLU A 1 112 ? 21.883 -37.857 13.864 1.00 61.07 112 GLU A N 1
ATOM 767 C CA . GLU A 1 112 ? 21.513 -37.786 15.272 1.00 61.07 112 GLU A CA 1
ATOM 768 C C . GLU A 1 112 ? 22.117 -36.556 15.940 1.00 61.07 112 GLU A C 1
ATOM 769 O O . GLU A 1 112 ? 23.337 -36.483 16.120 1.00 61.07 112 GLU A O 1
ATOM 775 N N . GLU A 1 113 ? 21.279 -35.570 16.233 1.00 61.76 113 GLU A N 1
ATOM 776 C CA . GLU A 1 113 ? 21.760 -34.369 16.905 1.00 61.76 113 GLU A CA 1
ATOM 777 C C . GLU A 1 113 ? 21.976 -34.618 18.393 1.00 61.76 113 GLU A C 1
ATOM 778 O O . GLU A 1 113 ? 21.517 -35.664 18.907 1.00 61.76 113 GLU A O 1
ATOM 784 N N . ASN A 1 114 ? 22.660 -33.737 19.065 1.00 67.60 114 ASN A N 1
ATOM 785 C CA . ASN A 1 114 ? 22.927 -33.866 20.490 1.00 67.60 114 ASN A CA 1
ATOM 786 C C . ASN A 1 114 ? 23.721 -32.647 20.953 1.00 67.60 114 ASN A C 1
ATOM 787 O O . ASN A 1 114 ? 24.142 -31.826 20.138 1.00 105.95 114 ASN A O 1
ATOM 792 N N . ASP A 1 115 ? 23.917 -32.532 22.259 1.00 96.65 115 ASP A N 1
ATOM 793 C CA . ASP A 1 115 ? 24.654 -31.411 22.829 1.00 96.65 115 ASP A CA 1
ATOM 794 C C . ASP A 1 115 ? 25.964 -31.177 22.083 1.00 96.65 115 ASP A C 1
ATOM 795 O O . ASP A 1 115 ? 26.120 -30.171 21.385 1.00 96.65 115 ASP A O 1
ATOM 800 N N . ALA A 1 116 ? 26.904 -32.111 22.228 1.00 86.11 116 ALA A N 1
ATOM 801 C CA . ALA A 1 116 ? 28.220 -32.027 21.590 1.00 86.11 116 ALA A CA 1
ATOM 802 C C . ALA A 1 116 ? 28.161 -31.613 20.122 1.00 86.11 116 ALA A C 1
ATOM 803 O O . ALA A 1 116 ? 28.765 -30.616 19.719 1.00 86.11 116 ALA A O 1
ATOM 805 N N . GLY A 1 117 ? 27.439 -32.390 19.324 1.00 77.88 117 GLY A N 1
ATOM 806 C CA . GLY A 1 117 ? 27.318 -32.088 17.913 1.00 77.88 117 GLY A CA 1
ATOM 807 C C . GLY A 1 117 ? 26.408 -33.085 17.224 1.00 77.88 117 GLY A C 1
ATOM 808 O O . GLY A 1 117 ? 25.615 -33.758 17.878 1.00 77.88 117 GLY A O 1
ATOM 809 N N . PHE A 1 118 ? 26.530 -33.192 15.906 1.00 38.34 118 PHE A N 1
ATOM 810 C CA . PHE A 1 118 ? 25.701 -34.114 15.141 1.00 38.34 118 PHE A CA 1
ATOM 811 C C . PHE A 1 118 ? 26.476 -35.328 14.645 1.00 38.34 118 PHE A C 1
ATOM 812 O O . PHE A 1 118 ? 27.574 -35.199 14.102 1.00 56.35 118 PHE A O 1
ATOM 820 N N . SER A 1 119 ? 25.994 -36.516 14.959 1.00 37.45 119 SER A N 1
ATOM 821 C CA . SER A 1 119 ? 26.517 -37.728 14.341 1.00 37.45 119 SER A CA 1
ATOM 822 C C . SER A 1 119 ? 25.795 -38.036 13.032 1.00 37.45 119 SER A C 1
ATOM 823 O O . SER A 1 119 ? 24.511 -38.164 13.099 1.00 37.45 119 SER A O 1
ATOM 826 N N . VAL A 1 120 ? 26.373 -37.747 11.917 1.00 28.14 120 VAL A N 1
ATOM 827 C CA . VAL A 1 120 ? 25.706 -37.878 10.634 1.00 28.14 120 VAL A CA 1
ATOM 828 C C . VAL A 1 120 ? 26.135 -39.176 9.965 1.00 28.14 120 VAL A C 1
ATOM 829 O O . VAL A 1 120 ? 27.322 -39.485 9.913 1.00 24.60 120 VAL A O 1
ATOM 833 N N . LEU A 1 121 ? 25.165 -39.942 9.480 1.00 3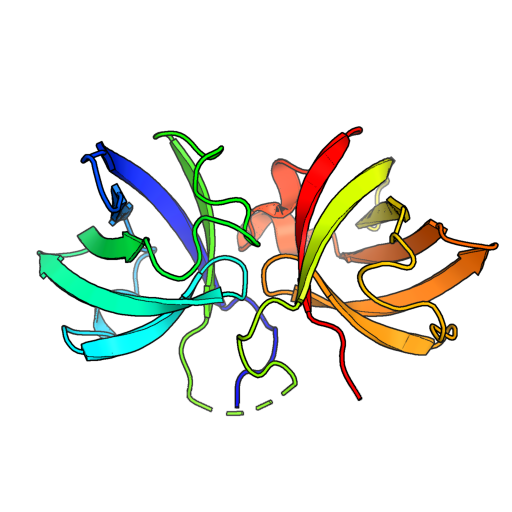4.15 121 LEU A N 1
ATOM 834 C CA . LEU A 1 121 ? 25.451 -41.192 8.801 1.00 34.15 121 LEU A CA 1
ATOM 835 C C . LEU A 1 121 ? 25.197 -40.960 7.321 1.00 34.15 121 LEU A C 1
ATOM 836 O O . LEU A 1 121 ? 24.176 -40.388 6.946 1.00 43.10 121 LEU A O 1
ATOM 841 N N . ILE A 1 122 ? 26.134 -41.388 6.484 1.00 25.59 122 ILE A N 1
ATOM 842 C CA . ILE A 1 122 ? 26.009 -41.213 5.048 1.00 25.59 122 ILE A CA 1
ATOM 843 C C . ILE A 1 122 ? 26.197 -42.539 4.337 1.00 25.59 122 ILE A C 1
ATOM 844 O O . ILE A 1 122 ? 27.144 -43.260 4.613 1.00 32.49 122 ILE A O 1
ATOM 849 N N . ASP A 1 123 ? 25.296 -42.849 3.414 1.00 37.48 123 ASP A N 1
ATOM 850 C CA . ASP A 1 123 ? 25.376 -44.092 2.665 1.00 37.48 123 ASP A CA 1
ATOM 851 C C . ASP A 1 123 ? 26.189 -43.862 1.396 1.00 37.48 123 ASP A C 1
ATOM 852 O O . ASP A 1 123 ? 25.685 -43.335 0.404 1.00 43.66 123 ASP A O 1
ATOM 857 N N . ILE A 1 124 ? 27.457 -44.261 1.443 1.00 40.20 124 ILE A N 1
ATOM 858 C CA . ILE A 1 124 ? 28.381 -44.103 0.322 1.00 40.20 124 ILE A CA 1
ATOM 859 C C . I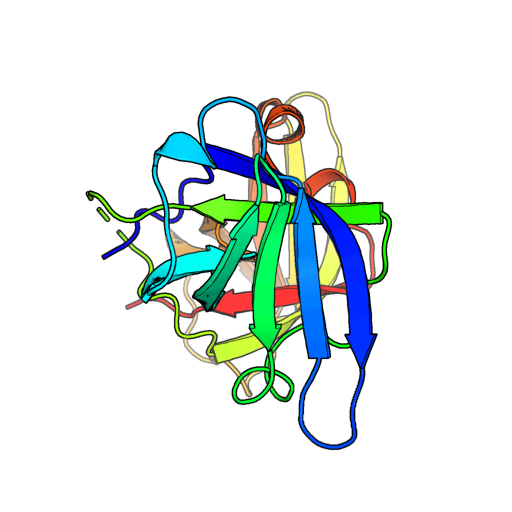LE A 1 124 ? 28.275 -45.218 -0.717 1.00 40.20 124 ILE A C 1
ATOM 860 O O . ILE A 1 124 ? 28.581 -46.377 -0.432 1.00 52.25 124 ILE A O 1
ATOM 865 N N . PRO A 1 125 ? 27.840 -44.880 -1.941 1.00 39.23 125 PRO A N 1
ATOM 866 C CA . PRO A 1 125 ? 27.729 -45.919 -2.968 1.00 39.23 125 PRO A CA 1
ATOM 867 C C . PRO A 1 125 ? 29.081 -46.389 -3.505 1.00 39.23 125 PRO A C 1
ATOM 868 O O . PRO A 1 125 ? 30.042 -45.623 -3.573 1.00 52.32 125 PRO A O 1
ATOM 872 N N . LYS A 1 126 ? 29.151 -47.679 -3.861 1.00 44.25 126 LYS A N 1
ATOM 873 C CA . LYS A 1 126 ? 30.376 -48.254 -4.401 1.00 44.25 126 LYS A CA 1
ATOM 874 C C . LYS A 1 126 ? 30.838 -47.500 -5.644 1.00 44.25 126 LYS A C 1
ATOM 875 O O . LYS A 1 126 ? 31.977 -47.573 -6.056 1.00 44.25 126 LYS A O 1
ATOM 881 N N . GLY A 1 127 ? 29.896 -46.739 -6.229 1.00 40.85 127 GLY A N 1
ATOM 882 C CA . GLY A 1 127 ? 30.229 -45.956 -7.402 1.00 40.85 127 GLY A CA 1
ATOM 883 C C . GLY A 1 127 ? 31.266 -44.893 -7.077 1.00 40.85 127 GLY A C 1
ATOM 884 O O . GLY A 1 127 ? 32.020 -44.464 -7.952 1.00 60.79 127 GLY A O 1
ATOM 885 N N . LEU A 1 128 ? 31.308 -44.475 -5.812 1.00 41.90 128 LEU A N 1
ATOM 886 C CA . LEU A 1 128 ? 32.252 -43.458 -5.357 1.00 41.90 128 LEU A CA 1
ATOM 887 C C . LEU A 1 128 ? 33.540 -44.063 -4.819 1.00 41.90 128 LEU A C 1
ATOM 888 O O . LEU A 1 128 ? 34.633 -43.595 -5.133 1.00 82.20 128 LEU A O 1
ATOM 893 N N . ALA A 1 129 ? 33.400 -45.097 -3.997 1.00 60.79 129 ALA A N 1
ATOM 894 C CA . ALA A 1 129 ? 34.545 -45.775 -3.407 1.00 60.79 129 ALA A CA 1
ATOM 895 C C . ALA A 1 129 ? 34.067 -46.972 -2.603 1.00 60.79 129 ALA A C 1
ATOM 896 O O . ALA A 1 129 ? 33.096 -46.876 -1.846 1.00 60.79 129 ALA A O 1
ATOM 898 N N . GLU A 1 130 ? 34.740 -48.102 -2.775 1.00 72.09 130 GLU A N 1
ATOM 899 C CA . GLU A 1 130 ? 34.387 -49.317 -2.051 1.00 72.09 130 GLU A CA 1
ATOM 900 C C . GLU A 1 130 ? 35.429 -49.649 -0.989 1.00 72.09 130 GLU A C 1
ATOM 901 O O . GLU A 1 130 ? 35.172 -50.401 -0.069 1.00 72.09 130 GLU A O 1
ATOM 907 N N . ASN A 1 131 ? 36.597 -49.002 -1.115 1.00 96.93 131 ASN A N 1
ATOM 908 C CA . ASN A 1 131 ? 37.712 -49.276 -0.216 1.00 96.93 131 ASN A CA 1
ATOM 909 C C . ASN A 1 131 ? 37.834 -48.229 0.886 1.00 96.93 131 ASN A C 1
ATOM 910 O O . ASN A 1 131 ? 38.955 -47.692 1.101 1.00 96.93 131 ASN A O 1
ATOM 915 N N . LEU A 1 132 ? 36.800 -47.987 1.659 1.00 67.20 132 LEU A N 1
ATOM 916 C CA . LEU A 1 132 ? 36.860 -47.027 2.764 1.00 67.20 132 LEU A CA 1
ATOM 917 C C . LEU A 1 132 ? 37.144 -47.717 4.091 1.00 67.20 132 LEU A C 1
ATOM 918 O O . LEU A 1 132 ? 36.578 -48.766 4.396 1.00 112.20 132 LEU A O 1
ATOM 923 N N . THR A 1 133 ? 38.032 -47.134 4.874 1.00 51.51 133 THR A N 1
ATOM 924 C CA . THR A 1 133 ? 38.396 -47.659 6.184 1.00 51.51 133 THR A CA 1
ATOM 925 C C . THR A 1 133 ? 38.225 -46.600 7.269 1.00 51.51 133 THR A C 1
ATOM 926 O O . THR A 1 133 ? 38.416 -45.402 6.981 1.00 51.51 133 THR A O 1
ATOM 930 N N . VAL A 1 134 ? 37.807 -47.012 8.460 1.00 41.56 134 VAL A N 1
ATOM 931 C CA . VAL A 1 134 ? 37.657 -46.048 9.543 1.00 41.56 134 VAL A CA 1
ATOM 932 C C . VAL A 1 134 ? 38.955 -45.285 9.785 1.00 41.56 134 VAL A C 1
ATOM 933 O O . VAL A 1 134 ? 40.032 -45.800 9.409 1.00 41.56 134 VAL A O 1
ATOM 937 N N . LYS A 1 135 ? 38.887 -44.096 10.314 1.00 69.49 135 LYS A N 1
ATOM 938 C CA . LYS A 1 135 ? 40.053 -43.265 10.585 1.00 69.49 135 LYS A CA 1
ATOM 939 C C . LYS A 1 135 ? 40.525 -42.549 9.323 1.00 69.49 135 LYS A C 1
ATOM 940 O O . LYS A 1 135 ? 41.481 -41.757 9.383 1.00 69.49 135 LYS A O 1
ATOM 946 N N . ASP A 1 136 ? 39.893 -42.809 8.190 1.00 41.42 136 ASP A N 1
ATOM 947 C CA . ASP A 1 136 ? 40.249 -42.151 6.935 1.00 41.42 136 ASP A CA 1
ATOM 948 C C . ASP A 1 136 ? 39.522 -40.819 6.853 1.00 41.42 136 ASP A C 1
ATOM 949 O O . ASP A 1 136 ? 38.473 -40.637 7.477 1.00 41.42 136 ASP A O 1
ATOM 954 N N . ASP A 1 137 ? 40.077 -39.892 6.080 1.00 30.21 137 ASP A N 1
ATOM 955 C CA . ASP A 1 137 ? 39.472 -38.582 5.912 1.00 30.21 137 ASP A CA 1
ATOM 956 C C . ASP A 1 137 ? 38.635 -38.571 4.648 1.00 30.21 137 ASP A C 1
ATOM 957 O O . ASP A 1 137 ? 38.925 -39.288 3.686 1.00 30.21 137 ASP A O 1
ATOM 962 N N . ILE A 1 138 ? 37.602 -37.741 4.651 1.00 34.76 138 ILE A N 1
ATOM 963 C CA . ILE A 1 138 ? 36.727 -37.635 3.505 1.00 34.76 138 ILE A CA 1
ATOM 964 C C . ILE A 1 138 ? 36.083 -36.256 3.486 1.00 34.76 138 ILE A C 1
ATOM 965 O O . ILE A 1 138 ? 35.798 -35.676 4.534 1.00 34.76 138 ILE A O 1
ATOM 970 N N . GLY A 1 139 ? 35.875 -35.727 2.285 1.00 20.04 139 GLY A N 1
ATOM 971 C CA . GLY A 1 139 ? 35.268 -34.419 2.147 1.00 20.04 139 GLY A CA 1
ATOM 972 C C . GLY A 1 139 ? 33.785 -34.486 1.839 1.00 20.04 139 GLY A C 1
ATOM 973 O O . GLY A 1 139 ? 33.361 -35.166 0.897 1.00 20.04 139 GLY A O 1
ATOM 974 N N . ILE A 1 140 ? 32.997 -33.791 2.657 1.00 19.57 140 ILE A N 1
ATOM 975 C CA . ILE A 1 140 ? 31.552 -33.713 2.491 1.00 19.57 140 ILE A CA 1
ATOM 976 C C . ILE A 1 140 ? 31.176 -32.225 2.435 1.00 19.57 140 ILE A C 1
ATOM 977 O O . ILE A 1 140 ? 31.223 -31.516 3.444 1.00 19.57 140 ILE A O 1
ATOM 982 N N . ASP A 1 141 ? 30.823 -31.757 1.242 1.00 23.72 141 ASP A N 1
ATOM 983 C CA . ASP A 1 141 ? 30.447 -30.361 1.030 1.00 23.72 141 ASP A CA 1
ATOM 984 C C . ASP A 1 141 ? 31.550 -29.360 1.380 1.00 23.72 141 ASP A C 1
ATOM 985 O O . ASP A 1 141 ? 31.270 -28.215 1.730 1.00 23.72 141 ASP A O 1
ATOM 990 N N . GLY A 1 142 ? 32.803 -29.797 1.272 1.00 16.79 142 GLY A N 1
ATOM 991 C CA . GLY A 1 142 ? 33.914 -28.918 1.579 1.00 16.79 142 GLY A CA 1
ATOM 992 C C . GLY A 1 142 ? 34.501 -29.110 2.962 1.00 16.79 142 GLY A C 1
ATOM 993 O O . GLY A 1 142 ? 35.537 -28.524 3.279 1.00 16.79 142 GLY A O 1
ATOM 994 N N . ILE A 1 143 ? 33.849 -29.913 3.796 1.00 25.69 143 ILE A N 1
ATOM 995 C CA . ILE A 1 143 ? 34.368 -30.148 5.137 1.00 25.69 143 ILE A CA 1
ATOM 996 C C . ILE A 1 143 ? 35.093 -31.482 5.201 1.00 25.69 143 ILE A C 1
ATOM 997 O O . ILE A 1 143 ? 34.493 -32.539 4.998 1.00 25.69 143 ILE A O 1
ATOM 1002 N N . SER A 1 144 ? 36.389 -31.428 5.480 1.00 19.07 144 SER A N 1
ATOM 1003 C CA . SER A 1 144 ? 37.188 -32.645 5.595 1.00 19.07 144 SER A CA 1
ATOM 1004 C C . SER A 1 144 ? 36.980 -33.211 6.993 1.00 19.07 144 SER A C 1
ATOM 1005 O O . SER A 1 144 ? 37.253 -32.536 7.986 1.00 19.07 144 SER A O 1
ATOM 1008 N N . LEU A 1 145 ? 36.484 -34.443 7.065 1.00 24.99 145 LEU A N 1
ATOM 1009 C CA . LEU A 1 145 ? 36.242 -35.106 8.349 1.00 24.99 145 LEU A CA 1
ATOM 1010 C C . LEU A 1 145 ? 36.727 -36.556 8.363 1.00 24.99 145 LEU A C 1
ATOM 1011 O O . LEU A 1 145 ? 36.784 -37.223 7.321 1.00 24.99 145 LEU A O 1
ATOM 1016 N N . PRO A 1 146 ? 37.086 -37.066 9.550 1.00 37.43 146 PRO A N 1
ATOM 1017 C CA . PRO A 1 146 ? 37.563 -38.445 9.678 1.00 37.43 146 PRO A CA 1
ATOM 1018 C C . PRO A 1 146 ? 36.360 -39.372 9.808 1.00 37.43 146 PRO A C 1
ATOM 1019 O O . PRO A 1 146 ? 35.374 -39.016 10.454 1.00 37.43 146 PRO A O 1
ATOM 1023 N N . ILE A 1 147 ? 36.427 -40.545 9.191 1.00 42.53 147 ILE A N 1
ATOM 1024 C CA . ILE A 1 147 ? 35.328 -41.492 9.290 1.00 42.53 147 ILE A CA 1
ATOM 1025 C C . ILE A 1 147 ? 35.422 -42.162 10.653 1.00 42.53 147 ILE A C 1
ATOM 1026 O O . ILE A 1 147 ? 36.269 -43.028 10.870 1.00 42.53 147 ILE A O 1
ATOM 1031 N N . THR A 1 148 ? 34.556 -41.733 11.566 1.00 39.36 148 THR A N 1
ATOM 1032 C CA . THR A 1 148 ? 34.531 -42.262 12.919 1.00 39.36 148 THR A CA 1
ATOM 1033 C C . THR A 1 148 ? 34.119 -43.731 12.996 1.00 39.36 148 THR A C 1
ATOM 1034 O O . THR A 1 148 ? 34.547 -44.461 13.895 1.00 39.36 148 THR A O 1
ATOM 1038 N N . ASP A 1 149 ? 33.285 -44.166 12.058 1.00 35.24 149 ASP A N 1
ATOM 1039 C CA . ASP A 1 149 ? 32.809 -45.542 12.056 1.00 35.24 149 ASP A CA 1
ATOM 1040 C C . ASP A 1 149 ? 32.274 -45.923 10.678 1.00 35.24 149 ASP A C 1
ATOM 1041 O O . ASP A 1 149 ? 31.922 -45.059 9.871 1.00 35.24 149 ASP A O 1
ATOM 1046 N N . MET A 1 150 ? 32.233 -47.223 10.406 1.00 43.71 150 MET A N 1
ATOM 1047 C CA . MET A 1 150 ? 31.73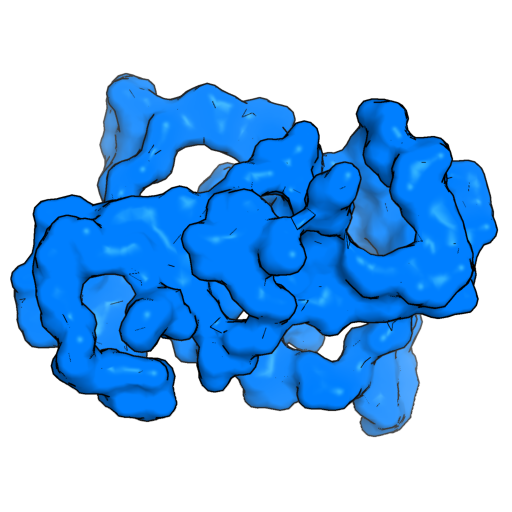7 -47.707 9.119 1.00 43.71 150 MET A CA 1
ATOM 1048 C C . MET A 1 150 ? 31.187 -49.130 9.169 1.00 43.71 150 MET A C 1
ATOM 1049 O O . MET A 1 150 ? 31.751 -49.991 9.861 1.00 43.71 150 MET A O 1
ATOM 1054 N N . SER A 1 151 ? 30.096 -49.375 8.456 1.00 40.10 151 SER A N 1
ATOM 1055 C CA . SER A 1 151 ? 29.505 -50.702 8.435 1.00 40.10 151 SER A CA 1
ATOM 1056 C C . SER A 1 151 ? 28.991 -50.913 6.958 1.00 40.10 151 SER A C 1
ATOM 1057 O O . SER A 1 151 ? 27.969 -50.362 6.588 1.00 51.50 151 SER A O 1
ATOM 1060 N N . ASP A 1 152 ? 29.653 -51.813 6.165 1.00 92.59 152 ASP A N 1
ATOM 1061 C CA . ASP A 1 152 ? 29.196 -51.818 4.781 1.00 92.59 152 ASP A CA 1
ATOM 1062 C C . ASP A 1 152 ? 29.232 -50.413 4.185 1.00 92.59 152 ASP A C 1
ATOM 1063 O O . ASP A 1 152 ? 30.146 -49.662 4.597 1.00 92.59 152 ASP A O 1
ATOM 1068 N N . SER A 1 153 ? 28.254 -49.854 3.514 1.00 92.59 153 SER A N 1
ATOM 1069 C CA . SER A 1 153 ? 28.344 -48.577 2.816 1.00 92.59 153 SER A CA 1
ATOM 1070 C C . SER A 1 153 ? 27.903 -47.425 3.714 1.00 92.59 153 SER A C 1
ATOM 1071 O O . SER A 1 153 ? 27.767 -46.216 3.063 1.00 92.59 153 SER A O 1
ATOM 1074 N N . ILE A 1 154 ? 27.646 -47.514 4.899 1.00 46.28 154 ILE A N 1
ATOM 1075 C CA . ILE A 1 154 ? 27.273 -46.395 5.756 1.00 46.28 154 ILE A CA 1
ATOM 1076 C C . ILE A 1 154 ? 28.452 -45.933 6.607 1.00 46.28 154 ILE A C 1
ATOM 1077 O O . ILE A 1 154 ? 29.123 -46.768 7.256 1.00 46.28 154 ILE A O 1
ATOM 1082 N N . ILE A 1 155 ? 28.836 -44.725 6.474 1.00 35.09 155 ILE A N 1
ATOM 1083 C CA . ILE A 1 155 ? 29.937 -44.198 7.247 1.00 35.09 155 ILE A CA 1
ATOM 1084 C C . ILE A 1 155 ? 29.441 -43.197 8.264 1.00 35.09 155 ILE A C 1
ATOM 1085 O O . ILE A 1 155 ? 28.349 -42.634 8.120 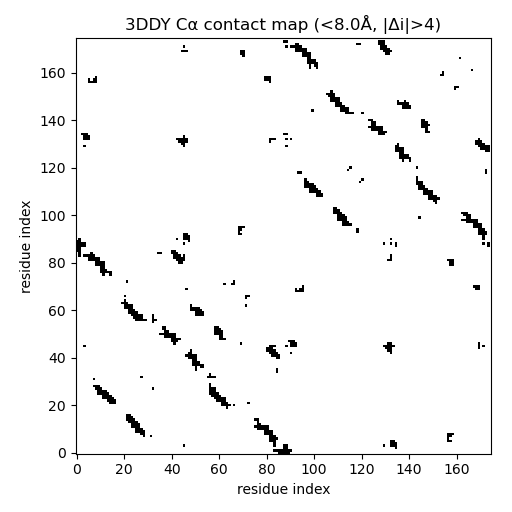1.00 35.09 155 ILE A O 1
ATOM 1090 N N . THR A 1 156 ? 30.195 -43.061 9.340 1.00 17.45 156 THR A N 1
ATOM 1091 C CA . THR A 1 156 ? 29.785 -42.171 10.390 1.00 17.45 156 THR A CA 1
ATOM 1092 C C . THR A 1 156 ? 30.793 -41.034 10.599 1.00 17.45 156 THR A C 1
ATOM 1093 O O . THR A 1 156 ? 32.018 -41.274 10.714 1.00 38.99 156 THR A O 1
ATOM 1097 N N . LEU A 1 157 ? 30.303 -39.790 10.519 1.00 24.51 157 LEU A N 1
ATOM 1098 C CA . LEU A 1 157 ? 31.206 -38.634 10.674 1.00 24.51 157 LEU A CA 1
ATOM 1099 C C . LEU A 1 157 ? 30.552 -37.772 11.793 1.00 24.51 157 LEU A C 1
ATOM 1100 O O . LEU A 1 157 ? 29.316 -37.658 11.908 1.00 24.51 157 LEU A O 1
ATOM 1105 N N . ASN A 1 158 ? 31.383 -37.185 12.650 1.00 34.70 158 ASN A N 1
ATOM 1106 C CA . ASN A 1 158 ? 30.896 -36.348 13.747 1.00 34.70 158 ASN A CA 1
ATOM 1107 C C . ASN A 1 158 ? 31.134 -34.869 13.445 1.00 34.70 158 ASN A C 1
ATOM 1108 O O . ASN A 1 158 ? 32.233 -34.454 13.107 1.00 34.70 158 ASN A O 1
ATOM 1113 N N . TYR A 1 159 ? 30.080 -34.081 13.568 1.00 31.95 159 TYR A N 1
ATOM 1114 C CA . TYR A 1 159 ? 30.148 -32.655 13.302 1.00 31.95 159 TYR A CA 1
ATOM 1115 C C . TYR A 1 159 ? 30.094 -31.815 14.571 1.00 31.95 159 TYR A C 1
ATOM 1116 O O . TYR A 1 159 ? 29.123 -31.877 15.314 1.00 31.95 159 TYR A O 1
ATOM 1125 N N . SER A 1 160 ? 31.154 -31.040 14.833 1.00 39.72 160 SER A N 1
ATOM 1126 C CA . SER A 1 160 ? 31.149 -30.173 16.006 1.00 39.72 160 SER A CA 1
ATOM 1127 C C . SER A 1 160 ? 30.065 -29.104 15.897 1.00 39.72 160 SER A C 1
ATOM 1128 O O . SER A 1 160 ? 29.935 -28.460 14.835 1.00 39.72 160 SER A O 1
ATOM 1131 N N . ARG A 1 161 ? 29.264 -28.959 16.924 1.00 32.22 161 ARG A N 1
ATOM 1132 C CA . ARG A 1 161 ? 28.168 -27.987 16.956 1.00 32.22 161 ARG A CA 1
ATOM 1133 C C . ARG A 1 161 ? 28.556 -26.563 16.521 1.00 32.22 161 ARG A C 1
ATOM 1134 O O . ARG A 1 161 ? 27.734 -25.842 15.949 1.00 27.44 161 ARG A O 1
ATOM 1142 N N . ASP A 1 162 ? 29.792 -26.156 16.805 1.00 27.44 162 ASP A N 1
ATOM 1143 C CA . ASP A 1 162 ? 30.236 -24.817 16.431 1.00 27.44 162 ASP A CA 1
ATOM 1144 C C . ASP A 1 162 ? 30.200 -24.585 14.916 1.00 27.44 162 ASP A C 1
ATOM 1145 O O . ASP A 1 162 ? 30.192 -23.438 14.454 1.00 27.44 162 ASP A O 1
ATOM 1150 N N . LEU A 1 163 ? 30.155 -25.673 14.147 1.00 30.35 163 LEU A N 1
ATOM 1151 C CA . LEU A 1 163 ? 30.103 -25.594 12.686 1.00 30.35 163 LEU A CA 1
ATOM 1152 C C . LEU A 1 163 ? 28.844 -24.885 12.197 1.00 30.35 163 LEU A C 1
ATOM 1153 O O . LEU A 1 163 ? 28.828 -24.326 11.108 1.00 30.35 163 LEU A O 1
ATOM 1158 N N . LEU A 1 164 ? 27.791 -24.914 13.008 1.00 29.07 164 LEU A N 1
ATOM 1159 C CA . LEU A 1 164 ? 26.525 -24.264 12.665 1.00 29.07 164 LEU A CA 1
ATOM 1160 C C . LEU A 1 164 ? 26.704 -22.757 12.431 1.00 29.07 164 LEU A C 1
ATOM 1161 O O . LEU A 1 164 ? 25.833 -22.112 11.846 1.00 29.07 164 LEU A O 1
ATOM 1166 N N . ALA A 1 165 ? 27.827 -22.206 12.884 1.00 28.74 165 ALA A N 1
ATOM 1167 C CA . ALA A 1 165 ? 28.071 -20.785 12.742 1.00 28.74 165 ALA A CA 1
ATOM 1168 C C . ALA A 1 165 ? 28.744 -20.405 11.440 1.00 28.74 165 ALA A C 1
ATOM 1169 O O . ALA A 1 165 ? 28.665 -19.259 11.004 1.00 28.74 165 ALA A O 1
ATOM 1171 N N . SER A 1 166 ? 29.397 -21.365 10.806 1.00 22.13 166 SER A N 1
ATOM 1172 C CA . SER A 1 166 ? 30.118 -21.062 9.581 1.00 22.13 166 SER A CA 1
ATOM 1173 C C . SER A 1 166 ? 29.848 -21.976 8.404 1.00 22.13 166 SER A C 1
ATOM 1174 O O . SER A 1 166 ? 30.395 -21.761 7.329 1.00 16.72 166 SER A O 1
ATOM 1177 N N . THR A 1 167 ? 29.008 -22.984 8.590 1.00 25.42 167 THR A N 1
ATOM 1178 C CA . THR A 1 167 ? 28.756 -23.906 7.502 1.00 25.42 167 THR A CA 1
ATOM 1179 C C . THR A 1 167 ? 27.295 -24.087 7.157 1.00 25.42 167 THR A C 1
ATOM 1180 O O . THR A 1 167 ? 26.406 -23.541 7.804 1.00 25.42 167 THR A O 1
ATOM 1184 N N . ASN A 1 168 ? 27.075 -24.877 6.118 1.00 21.46 168 ASN A N 1
ATOM 1185 C CA . ASN A 1 168 ? 25.745 -25.185 5.601 1.00 21.46 168 ASN A CA 1
ATOM 1186 C C . ASN A 1 168 ? 25.103 -26.376 6.322 1.00 21.46 168 ASN A C 1
ATOM 1187 O O . ASN A 1 168 ? 23.947 -26.691 6.054 1.00 21.46 168 ASN A O 1
ATOM 1192 N N . ILE A 1 169 ? 25.846 -27.028 7.222 1.00 25.80 169 ILE A N 1
ATOM 1193 C CA . ILE A 1 169 ? 25.357 -28.224 7.911 1.00 25.80 169 ILE A CA 1
ATOM 1194 C C . ILE A 1 169 ? 23.968 -28.201 8.512 1.00 25.80 169 ILE A C 1
ATOM 1195 O O . ILE A 1 169 ? 23.361 -29.253 8.713 1.00 25.80 169 ILE A O 1
ATOM 1200 N N . ALA A 1 170 ? 23.449 -27.020 8.809 1.00 30.55 170 ALA A N 1
ATOM 1201 C CA . ALA A 1 170 ? 22.102 -26.935 9.369 1.00 30.55 170 ALA A CA 1
ATOM 1202 C C . ALA A 1 170 ? 21.075 -27.493 8.391 1.00 30.55 170 ALA A C 1
ATOM 1203 O O . ALA A 1 170 ? 19.927 -27.712 8.761 1.00 30.55 170 ALA A O 1
ATOM 1205 N N . SER A 1 171 ? 21.478 -27.722 7.145 1.00 22.22 171 SER A N 1
ATOM 1206 C CA . SER A 1 171 ? 20.546 -28.251 6.155 1.00 22.22 171 SER A CA 1
ATOM 1207 C C . SER A 1 171 ? 20.599 -29.773 6.035 1.00 22.22 171 SER A C 1
ATOM 1208 O O . SER A 1 171 ? 19.801 -30.366 5.319 1.00 22.22 171 SER A O 1
ATOM 1211 N N . LEU A 1 172 ? 21.529 -30.406 6.739 1.00 23.84 172 LEU A N 1
ATOM 1212 C CA . LEU A 1 172 ? 21.622 -31.859 6.676 1.00 23.84 172 LEU A CA 1
ATOM 1213 C C . LEU A 1 172 ? 20.431 -32.509 7.375 1.00 23.84 172 LEU A C 1
ATOM 1214 O O . LEU A 1 172 ? 20.097 -32.172 8.525 1.00 23.84 172 LEU A O 1
ATOM 1219 N N . ALA A 1 173 ? 19.790 -33.431 6.662 1.00 21.15 173 ALA A N 1
ATOM 1220 C CA . ALA A 1 173 ? 18.638 -34.170 7.166 1.00 21.15 173 ALA A CA 1
ATOM 1221 C C . ALA A 1 173 ? 18.649 -35.504 6.414 1.00 21.15 173 ALA A C 1
ATOM 1222 O O . ALA A 1 173 ? 19.504 -35.732 5.561 1.00 21.15 173 ALA A O 1
ATOM 1224 N N . LYS A 1 174 ? 17.710 -36.386 6.726 1.00 25.72 174 LYS A N 1
ATOM 1225 C CA . LYS A 1 174 ? 17.667 -37.670 6.046 1.00 25.72 174 LYS A CA 1
ATOM 1226 C C . LYS A 1 174 ? 17.460 -37.451 4.544 1.00 25.72 174 LYS A C 1
ATOM 1227 O O . LYS A 1 174 ? 16.611 -36.667 4.127 1.00 25.72 174 LYS A O 1
ATOM 1233 N N . ASP A 1 175 ? 18.272 -38.135 3.742 1.00 24.83 175 ASP A N 1
ATOM 1234 C CA . ASP A 1 175 ? 18.199 -38.077 2.278 1.00 24.83 175 ASP A CA 1
ATOM 1235 C C . ASP A 1 175 ? 18.741 -36.821 1.593 1.00 24.83 175 ASP A C 1
ATOM 1236 O O . ASP A 1 175 ? 18.632 -36.694 0.378 1.00 24.83 175 ASP A O 1
ATOM 1241 N N . VAL A 1 176 ? 19.305 -35.896 2.365 1.00 22.37 176 VAL A N 1
ATOM 1242 C CA . VAL A 1 176 ? 19.877 -34.690 1.787 1.00 22.37 176 VAL A CA 1
ATOM 1243 C C . VAL A 1 176 ? 21.146 -35.099 1.041 1.00 22.37 176 VAL A C 1
ATOM 1244 O O . VAL A 1 176 ? 21.972 -35.855 1.555 1.00 22.37 176 VAL A O 1
ATOM 1248 N N . LYS A 1 177 ? 21.294 -34.602 -0.180 1.00 24.42 177 LYS A N 1
ATOM 1249 C CA . LYS A 1 177 ? 22.449 -34.939 -0.999 1.00 24.42 177 LYS A CA 1
ATOM 1250 C C . LYS A 1 177 ? 23.652 -34.063 -0.664 1.00 24.42 177 LYS A C 1
ATOM 1251 O O . LYS A 1 177 ? 23.497 -32.888 -0.326 1.00 24.42 177 LYS A O 1
ATOM 1257 N N . VAL A 1 178 ? 24.849 -34.639 -0.735 1.00 21.33 178 VAL A N 1
ATOM 1258 C CA . VAL A 1 178 ? 26.067 -33.888 -0.437 1.00 21.33 178 VAL A CA 1
ATOM 1259 C C . VAL A 1 178 ? 27.155 -34.185 -1.473 1.00 21.33 178 VAL A C 1
ATOM 1260 O O . VAL A 1 178 ? 27.135 -35.232 -2.128 1.00 21.33 178 VAL A O 1
ATOM 1264 N N . ASN A 1 179 ? 28.096 -33.257 -1.614 1.00 21.67 179 ASN A N 1
ATOM 1265 C CA . ASN A 1 179 ? 29.211 -33.435 -2.529 1.00 21.67 179 ASN A CA 1
ATOM 1266 C C . ASN A 1 179 ? 30.264 -34.263 -1.798 1.00 21.67 179 ASN A C 1
ATOM 1267 O O . ASN A 1 179 ? 30.690 -33.917 -0.690 1.00 21.67 179 ASN A O 1
ATOM 1272 N N . VAL A 1 180 ? 30.677 -35.365 -2.413 1.00 27.30 180 VAL A N 1
ATOM 1273 C CA . VAL A 1 180 ? 31.670 -36.230 -1.790 1.00 27.30 180 VAL A CA 1
ATOM 1274 C C . VAL A 1 180 ? 32.990 -36.246 -2.538 1.00 27.30 180 VAL A C 1
ATOM 1275 O O . VAL A 1 180 ? 33.019 -36.444 -3.754 1.00 27.30 180 VAL A O 1
ATOM 1279 N N . GLU A 1 181 ? 34.080 -36.023 -1.805 1.00 25.67 181 GLU A N 1
ATOM 1280 C CA . GLU A 1 181 ? 35.406 -36.089 -2.396 1.00 25.67 181 GLU A CA 1
ATOM 1281 C C . GLU A 1 181 ? 36.159 -37.174 -1.644 1.00 25.67 181 GLU A C 1
ATOM 1282 O O . GLU A 1 181 ? 36.302 -37.096 -0.426 1.00 25.67 181 GLU A O 1
ATOM 1288 N N . ILE A 1 182 ? 36.625 -38.190 -2.363 1.00 39.07 182 ILE A N 1
ATOM 1289 C CA . ILE A 1 182 ? 37.369 -39.268 -1.732 1.00 39.07 182 ILE A CA 1
ATOM 1290 C C . ILE A 1 182 ? 38.838 -38.879 -1.645 1.00 39.07 182 ILE A C 1
ATOM 1291 O O . ILE A 1 182 ? 39.428 -38.433 -2.625 1.00 39.07 182 ILE A O 1
ATOM 1296 N N . LEU A 1 183 ? 39.424 -39.045 -0.466 1.00 43.68 183 LEU A N 1
ATOM 1297 C CA . LEU A 1 183 ? 40.817 -38.672 -0.260 1.00 43.68 183 LEU A CA 1
ATOM 1298 C C . LEU A 1 183 ? 41.753 -39.862 -0.130 1.00 43.68 183 LEU A C 1
ATOM 1299 O O . LEU A 1 183 ? 41.352 -40.940 0.318 1.00 43.68 183 LEU A O 1
ATOM 1304 N N . ASN A 1 184 ? 43.009 -39.653 -0.518 1.00 92.77 184 ASN A N 1
ATOM 1305 C CA . ASN A 1 184 ? 44.042 -40.681 -0.453 1.00 92.77 184 ASN A CA 1
ATOM 1306 C C . ASN A 1 184 ? 43.629 -41.959 -1.177 1.00 92.77 184 ASN A C 1
ATOM 1307 O O . ASN A 1 184 ? 42.567 -41.959 -1.828 1.00 92.77 184 ASN A O 1
#

Organism: Photobacterium leiognathi (NCBI:txid553611)

CATH classification: 2.40.30.20 (+1 more: 2.40.30.20)